Protein AF-A0A4Q3YP24-F1 (afdb_monomer_lite)

Secondary structure (DSSP, 8-state):
-PPPPPHHHHHHHHHHHHHHHHHHHHHHHHHHHHHHHHS--TTSPPP-HHHHHHHHHHHHHHHHHHHHHHHHHIIIIIS-SSPBPTTHHHHHHHHHHHHHHHHHHHHTTTT-HHHHHHHHHHHHHHHHHHHHHHHHHB-----HHHHHHHHHHHHHHHHHHHHHHT-S--SSHHHHHHHHHHHHHHHHHHHHHHTHHHHS---HHHHHHHH-PPPPPPP--------

Sequence (227 aa):
MANPPSLGEARKRSVDNLQRLYTVVVSLAITELLKRLFHPAADAPKAGLSEWLMLTSFIVTIIPFYHGANRYLDATYVTGERSAKHGALMLDFIALFLEGILLFVLGLFASNATIFYTILGALFVFDAAWVGLTRLTTNGNESVASYVKWAGVNVVAALAVTGASWTTFFKTPEREAAFLTIICVFRTVYDYYSVWSFYYPPDADKDLMMFAAPRPAMPDLPSQGND

Foldseek 3Di:
DDDDDDPLVVLVVLLVVLLVVLVVLLVLLLVLLVCCQPPPPPPDDHDDLLLVLLNLLLVLQVVCVSLVLSLVSCCDRPPVVWDFAPPLSVVSSVLSVVLSVLSNVLSVCSVPQLVNLLSVLVSLQSVLVVLVSVVVGIPDPPDPVLSCQSSVLSNVLSCVSNVLSPDPPDPDSNVSSNVNSVSSNVSSVVNCVSPVCSSPPDDPVVVVVVPPDPDPPDPPDPPPDDD

pLDDT: mean 90.59, std 9.88, range [56.44, 98.5]

Radius of gyration: 23.86 Å; chains: 1; bounding box: 66×50×92 Å

Structure (mmCIF, N/CA/C/O backbone):
data_AF-A0A4Q3YP24-F1
#
_entry.id   AF-A0A4Q3YP24-F1
#
loop_
_atom_site.group_PDB
_atom_site.id
_atom_site.type_symbol
_atom_site.label_atom_id
_atom_site.label_alt_id
_atom_site.label_comp_id
_atom_site.label_asym_id
_atom_site.label_entity_id
_atom_site.label_seq_id
_atom_site.pdbx_PDB_ins_code
_atom_site.Cartn_x
_atom_site.Cartn_y
_atom_site.Cartn_z
_atom_site.occupancy
_atom_site.B_iso_or_equiv
_atom_site.auth_seq_id
_atom_site.auth_comp_id
_atom_site.auth_asym_id
_atom_site.auth_atom_id
_atom_site.pdbx_PDB_model_num
ATOM 1 N N . MET A 1 1 ? 43.742 -1.362 -12.039 1.00 77.19 1 MET A N 1
ATOM 2 C CA . MET A 1 1 ? 42.586 -0.462 -11.826 1.00 77.19 1 MET A CA 1
ATOM 3 C C . MET A 1 1 ? 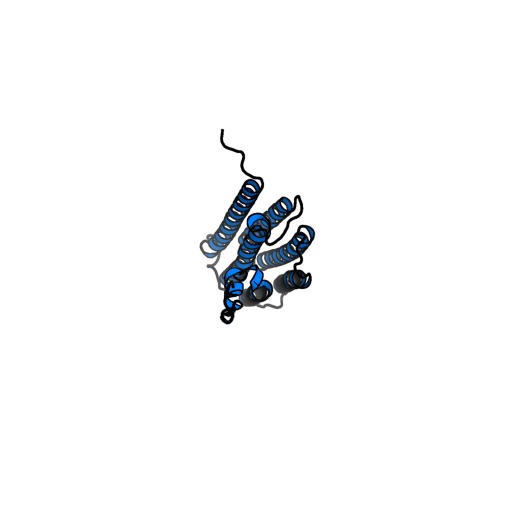41.337 -1.255 -12.169 1.00 77.19 1 MET A C 1
ATOM 5 O O . MET A 1 1 ? 41.355 -1.916 -13.198 1.00 77.19 1 MET A O 1
ATOM 9 N N . ALA A 1 2 ? 40.320 -1.285 -11.307 1.00 81.19 2 ALA A N 1
ATOM 10 C CA . ALA A 1 2 ? 39.060 -1.953 -11.641 1.00 81.19 2 ALA A CA 1
ATOM 11 C C . ALA A 1 2 ? 38.294 -1.116 -12.679 1.00 81.19 2 ALA A C 1
ATOM 13 O O . ALA A 1 2 ? 38.304 0.113 -12.588 1.00 81.19 2 ALA A O 1
ATOM 14 N N . ASN A 1 3 ? 37.654 -1.764 -13.654 1.00 88.19 3 ASN A N 1
ATOM 15 C CA . ASN A 1 3 ? 36.790 -1.069 -14.609 1.00 88.19 3 ASN A CA 1
ATOM 16 C C . ASN A 1 3 ? 35.610 -0.419 -13.864 1.00 88.19 3 ASN A C 1
ATOM 18 O O . ASN A 1 3 ? 35.087 -1.029 -12.925 1.00 88.19 3 ASN A O 1
ATOM 22 N N . PRO A 1 4 ? 35.190 0.804 -14.242 1.00 87.00 4 PRO A N 1
ATOM 23 C CA . PRO A 1 4 ? 34.027 1.432 -13.632 1.00 87.00 4 PRO A CA 1
ATOM 24 C C . PRO A 1 4 ? 32.777 0.569 -13.875 1.00 87.00 4 PRO A C 1
ATOM 26 O O . PRO A 1 4 ? 32.672 -0.063 -14.930 1.00 87.00 4 PRO A O 1
ATOM 29 N N . PRO A 1 5 ? 31.831 0.534 -12.919 1.00 88.38 5 PRO A N 1
ATOM 30 C CA . PRO A 1 5 ? 30.597 -0.222 -13.078 1.00 88.38 5 PRO A CA 1
ATOM 31 C C . PRO A 1 5 ? 29.812 0.282 -14.288 1.00 88.38 5 PRO A C 1
ATOM 33 O O . PRO A 1 5 ? 29.797 1.481 -14.586 1.00 88.38 5 PRO A O 1
ATOM 36 N N . SER A 1 6 ? 29.129 -0.630 -14.972 1.00 93.88 6 SER A N 1
ATOM 37 C CA . SER A 1 6 ? 28.257 -0.253 -16.083 1.00 93.88 6 SER A CA 1
ATOM 38 C C . SER A 1 6 ? 27.067 0.581 -15.585 1.00 93.88 6 SER A C 1
ATOM 40 O O . SER A 1 6 ? 26.650 0.485 -14.427 1.00 93.88 6 SER A O 1
ATOM 42 N N . LEU A 1 7 ? 26.461 1.383 -16.468 1.00 89.38 7 LEU A N 1
ATOM 43 C CA . LEU A 1 7 ? 25.255 2.155 -16.128 1.00 89.38 7 LEU A CA 1
ATOM 44 C C . LEU A 1 7 ? 24.105 1.260 -15.629 1.00 89.38 7 LEU A C 1
ATOM 46 O O . LEU A 1 7 ? 23.339 1.673 -14.758 1.00 89.38 7 LEU A O 1
ATOM 50 N N . GLY A 1 8 ? 23.997 0.035 -16.156 1.00 91.12 8 GLY A N 1
ATOM 51 C CA . GLY A 1 8 ? 23.009 -0.952 -15.715 1.00 91.12 8 GLY A CA 1
ATOM 52 C C . GLY A 1 8 ? 23.263 -1.431 -14.285 1.00 91.12 8 GLY A C 1
ATOM 53 O O . GLY A 1 8 ? 22.341 -1.468 -13.475 1.00 91.12 8 GLY A O 1
ATOM 54 N N . GLU A 1 9 ? 24.520 -1.710 -13.937 1.00 93.75 9 GLU A N 1
ATOM 55 C CA . GLU A 1 9 ? 24.900 -2.085 -12.569 1.00 93.75 9 GLU A CA 1
ATOM 56 C C . GLU A 1 9 ? 24.659 -0.949 -11.574 1.00 93.75 9 GLU A C 1
ATOM 58 O O . GLU A 1 9 ? 24.149 -1.190 -10.481 1.00 93.75 9 GLU A O 1
ATOM 63 N N . ALA A 1 10 ? 24.995 0.290 -11.945 1.00 92.62 10 ALA A N 1
ATOM 64 C CA . ALA A 1 10 ? 24.739 1.457 -11.105 1.00 92.62 10 ALA A CA 1
ATOM 65 C C . ALA A 1 10 ? 23.235 1.632 -10.836 1.00 92.62 10 ALA A C 1
ATOM 67 O O . ALA A 1 10 ? 22.832 1.790 -9.684 1.00 92.62 10 ALA A O 1
ATOM 68 N N . ARG A 1 11 ? 22.401 1.518 -11.880 1.00 92.81 11 ARG A N 1
ATOM 69 C CA . ARG A 1 11 ? 20.936 1.577 -11.764 1.00 92.81 11 ARG A CA 1
ATOM 70 C C . ARG A 1 11 ? 20.387 0.469 -10.871 1.00 92.81 11 ARG A C 1
ATOM 72 O O . ARG A 1 11 ? 19.593 0.762 -9.982 1.00 92.81 11 ARG A O 1
ATOM 79 N N . LYS A 1 12 ? 20.829 -0.775 -11.071 1.00 94.94 12 LYS A N 1
ATOM 80 C CA . LYS A 1 12 ? 20.418 -1.915 -10.243 1.00 94.94 12 LYS A CA 1
ATOM 81 C C . LYS A 1 12 ? 20.738 -1.673 -8.767 1.00 94.94 12 LYS A C 1
ATOM 83 O O . LYS A 1 12 ? 19.862 -1.813 -7.928 1.00 94.94 12 LYS A O 1
ATOM 88 N N . ARG A 1 13 ? 21.948 -1.196 -8.452 1.00 95.00 13 ARG A N 1
ATOM 89 C CA . ARG A 1 13 ? 22.321 -0.848 -7.068 1.00 95.00 13 ARG A CA 1
ATOM 90 C C . ARG A 1 13 ? 21.432 0.249 -6.475 1.00 95.00 13 ARG A C 1
ATOM 92 O O . ARG A 1 13 ? 21.122 0.196 -5.289 1.00 95.00 13 ARG A O 1
ATOM 99 N N . SER A 1 14 ? 21.028 1.245 -7.266 1.00 93.88 14 SER A N 1
ATOM 100 C CA . SER A 1 14 ? 20.085 2.274 -6.808 1.00 93.88 14 SER A CA 1
ATOM 101 C C . SER A 1 14 ? 18.712 1.688 -6.474 1.00 93.88 14 SER A C 1
ATOM 103 O O . SER A 1 14 ? 18.145 2.052 -5.446 1.00 93.88 14 SER A O 1
ATOM 105 N N . VAL A 1 15 ? 18.207 0.768 -7.301 1.00 95.00 15 VAL A N 1
ATOM 106 C CA . VAL A 1 15 ? 16.945 0.052 -7.054 1.00 95.00 15 VAL A CA 1
ATOM 107 C C . VAL A 1 15 ? 17.043 -0.802 -5.793 1.00 95.00 15 VAL A C 1
ATOM 109 O O . VAL A 1 15 ? 16.206 -0.649 -4.909 1.00 95.00 15 VAL A O 1
ATOM 112 N N . ASP A 1 16 ? 18.105 -1.601 -5.652 1.00 95.88 16 ASP A N 1
ATOM 113 C CA . ASP A 1 16 ? 18.333 -2.442 -4.471 1.00 95.88 16 ASP A CA 1
ATOM 114 C C . ASP A 1 16 ? 18.350 -1.598 -3.181 1.00 95.88 16 ASP A C 1
ATOM 116 O O . ASP A 1 16 ? 17.785 -1.980 -2.154 1.00 95.88 16 ASP A O 1
ATOM 120 N N . ASN A 1 17 ? 18.991 -0.424 -3.218 1.00 94.44 17 ASN A N 1
ATOM 121 C CA . ASN A 1 17 ? 19.034 0.494 -2.080 1.00 94.44 17 ASN A CA 1
ATOM 122 C C . ASN A 1 17 ? 17.655 1.084 -1.750 1.00 94.44 17 ASN A C 1
ATOM 124 O O . ASN A 1 17 ? 17.315 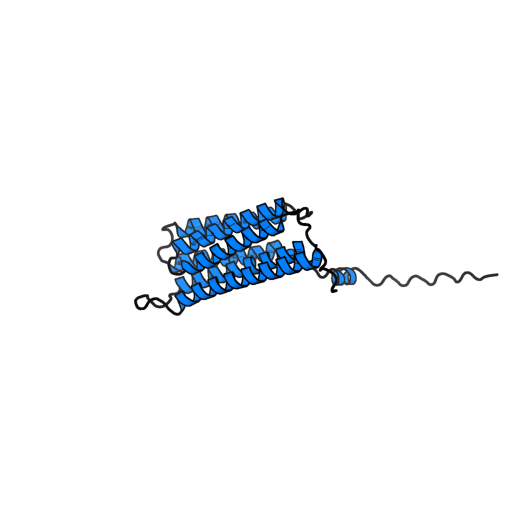1.190 -0.571 1.00 94.44 17 ASN A O 1
ATOM 128 N N . LEU A 1 18 ? 16.864 1.449 -2.764 1.00 93.00 18 LEU A N 1
ATOM 129 C CA . LEU A 1 18 ? 15.496 1.939 -2.577 1.00 93.00 18 LEU A CA 1
ATOM 130 C C . LEU A 1 18 ? 14.596 0.852 -1.979 1.00 93.00 18 LEU A C 1
ATOM 132 O O . LEU A 1 18 ? 13.937 1.108 -0.975 1.00 93.00 18 LEU A O 1
ATOM 136 N N . GLN A 1 19 ? 14.621 -0.362 -2.533 1.00 95.44 19 GLN A N 1
ATOM 137 C CA . GLN A 1 19 ? 13.854 -1.497 -2.012 1.00 95.44 19 GLN A CA 1
ATOM 138 C C . GLN A 1 19 ? 14.203 -1.764 -0.545 1.00 95.44 19 GLN A C 1
ATOM 140 O O . GLN A 1 19 ? 13.309 -1.847 0.289 1.00 95.44 19 GLN A O 1
ATOM 145 N N . ARG A 1 20 ? 15.497 -1.788 -0.187 1.00 96.25 20 ARG A N 1
ATOM 146 C CA . ARG A 1 20 ? 15.940 -1.958 1.211 1.00 96.25 20 ARG A CA 1
ATOM 147 C C . ARG A 1 20 ? 15.437 -0.853 2.132 1.00 96.25 20 ARG A C 1
ATOM 149 O O . ARG A 1 20 ? 14.970 -1.151 3.229 1.00 96.25 20 ARG A O 1
ATOM 156 N N . LEU A 1 21 ? 15.543 0.409 1.713 1.00 93.75 21 LEU A N 1
ATOM 157 C CA . LEU A 1 21 ? 15.043 1.537 2.500 1.00 93.75 21 LEU A CA 1
ATOM 158 C C . LEU A 1 21 ? 13.534 1.404 2.732 1.00 93.75 21 LEU A C 1
ATOM 160 O O . LEU A 1 21 ? 13.066 1.541 3.860 1.00 93.75 21 LEU A O 1
ATOM 164 N N . TYR A 1 22 ? 12.790 1.077 1.680 1.00 94.19 22 TYR A N 1
ATOM 165 C CA . TYR A 1 22 ? 11.354 0.865 1.750 1.00 94.19 22 TYR A CA 1
ATOM 166 C C . TYR A 1 22 ? 10.991 -0.317 2.668 1.00 94.19 22 TYR A C 1
ATOM 168 O O . TYR A 1 22 ? 10.146 -0.160 3.548 1.00 94.19 22 TYR A O 1
ATOM 176 N N . THR A 1 23 ? 11.704 -1.450 2.590 1.00 96.31 23 THR A N 1
ATOM 177 C CA . THR A 1 23 ? 11.558 -2.582 3.526 1.00 96.31 23 THR A CA 1
ATOM 178 C C . THR A 1 23 ? 11.768 -2.164 4.982 1.00 96.31 23 THR A C 1
ATOM 180 O O . THR A 1 23 ? 11.012 -2.597 5.854 1.00 96.31 23 THR A O 1
ATOM 183 N N . VAL A 1 24 ? 12.766 -1.321 5.271 1.00 96.88 24 VAL A N 1
ATOM 184 C CA . VAL A 1 24 ? 13.010 -0.813 6.632 1.00 96.88 24 VAL A CA 1
ATOM 185 C C . VAL A 1 24 ? 11.823 0.014 7.118 1.00 96.88 24 VAL A C 1
ATOM 187 O O . VAL A 1 24 ? 11.330 -0.224 8.219 1.00 96.88 24 VAL A O 1
ATOM 190 N N . VAL A 1 25 ? 11.320 0.939 6.299 1.00 95.06 25 VAL A N 1
ATOM 191 C CA . VAL A 1 25 ? 10.176 1.788 6.666 1.00 95.06 25 VAL A CA 1
ATOM 192 C C . VAL A 1 25 ? 8.907 0.955 6.888 1.00 95.06 25 VAL A C 1
ATOM 194 O O . VAL A 1 25 ? 8.238 1.123 7.906 1.00 95.06 25 VAL A O 1
ATOM 197 N N . VAL A 1 26 ? 8.623 -0.005 6.004 1.00 95.75 26 VAL A N 1
ATOM 198 C CA . VAL A 1 26 ? 7.518 -0.966 6.158 1.00 95.75 26 VAL A CA 1
ATOM 199 C C . VAL A 1 26 ? 7.653 -1.771 7.455 1.00 95.75 26 VAL A C 1
ATOM 201 O O . VAL A 1 26 ? 6.686 -1.914 8.205 1.00 95.75 26 VAL A O 1
ATOM 204 N N . SER A 1 27 ? 8.859 -2.245 7.773 1.00 97.56 27 SER A N 1
ATOM 205 C CA . SER A 1 27 ? 9.122 -3.009 8.999 1.00 97.56 27 SER A CA 1
ATOM 206 C C . SER A 1 27 ? 8.923 -2.164 10.260 1.00 97.56 27 SER A C 1
ATOM 208 O O . SER A 1 27 ? 8.366 -2.647 11.249 1.00 97.56 27 SER A O 1
ATOM 210 N N . LEU A 1 28 ? 9.330 -0.891 10.232 1.00 97.25 28 LEU A N 1
ATOM 211 C CA . LEU A 1 28 ? 9.084 0.061 11.319 1.00 97.25 28 LEU A CA 1
ATOM 212 C C . LEU A 1 28 ? 7.589 0.336 11.499 1.00 97.25 28 LEU A C 1
ATOM 214 O O . LEU A 1 28 ? 7.119 0.372 12.633 1.00 97.25 28 LEU A O 1
ATOM 218 N N . ALA A 1 29 ? 6.836 0.473 10.405 1.00 96.75 29 ALA A N 1
ATOM 219 C CA . ALA A 1 29 ? 5.391 0.671 10.448 1.00 96.75 29 ALA A CA 1
ATOM 220 C C . ALA A 1 29 ? 4.666 -0.524 11.091 1.00 96.75 29 ALA A C 1
ATOM 222 O O . ALA A 1 29 ? 3.852 -0.340 11.998 1.00 96.75 29 ALA A O 1
ATOM 223 N N . ILE A 1 30 ? 5.026 -1.752 10.691 1.00 96.94 30 ILE A N 1
ATOM 224 C CA . ILE A 1 30 ? 4.516 -2.988 11.309 1.00 96.94 30 ILE A CA 1
ATOM 225 C C . ILE A 1 30 ? 4.892 -3.032 12.793 1.00 96.94 30 ILE A C 1
ATOM 227 O O . ILE A 1 30 ? 4.045 -3.302 13.640 1.00 96.94 30 ILE A O 1
ATOM 231 N N . THR A 1 31 ? 6.150 -2.740 13.128 1.00 97.06 31 THR A N 1
ATOM 232 C CA . THR A 1 31 ? 6.628 -2.761 14.518 1.00 97.06 31 THR A CA 1
ATOM 233 C C . THR A 1 31 ? 5.858 -1.776 15.392 1.00 97.06 31 THR A C 1
ATOM 235 O O . THR A 1 31 ? 5.455 -2.122 16.501 1.00 97.06 31 THR A O 1
ATOM 238 N N . GLU A 1 32 ? 5.625 -0.559 14.907 1.00 95.44 32 GLU A N 1
ATOM 239 C CA . GLU A 1 32 ? 4.889 0.465 15.646 1.00 95.44 32 GLU A CA 1
ATOM 240 C C . GLU A 1 32 ? 3.427 0.070 15.874 1.00 95.44 32 GLU A C 1
ATOM 242 O O . GLU A 1 32 ? 2.911 0.207 16.983 1.00 95.44 32 GLU A O 1
ATOM 247 N N . LEU A 1 33 ? 2.791 -0.513 14.860 1.00 94.88 33 LEU A N 1
ATOM 248 C CA . LEU A 1 33 ? 1.447 -1.065 14.969 1.00 94.88 33 LEU A CA 1
ATOM 249 C C . LEU A 1 33 ? 1.370 -2.201 16.005 1.00 94.88 33 LEU A C 1
ATOM 251 O O . LEU A 1 33 ? 0.502 -2.187 16.878 1.00 94.88 33 LEU A O 1
ATOM 255 N N . LEU A 1 34 ? 2.308 -3.153 15.966 1.00 95.44 34 LEU A N 1
ATOM 256 C CA . LEU A 1 34 ? 2.365 -4.261 16.926 1.00 95.44 34 LEU A CA 1
ATOM 257 C C . LEU A 1 34 ? 2.655 -3.779 18.352 1.00 95.44 34 LEU A C 1
ATOM 259 O O . LEU A 1 34 ? 2.070 -4.294 19.304 1.00 95.44 34 LEU A O 1
ATOM 263 N N . LYS A 1 35 ? 3.522 -2.773 18.526 1.00 94.12 35 LYS A N 1
ATOM 264 C CA . LYS A 1 35 ? 3.807 -2.187 19.844 1.00 94.12 35 LYS A CA 1
ATOM 265 C C . LYS A 1 35 ? 2.539 -1.688 20.522 1.00 94.12 35 LYS A C 1
ATOM 267 O O . LYS A 1 35 ? 2.377 -1.912 21.711 1.00 94.12 35 LYS A O 1
ATOM 272 N N . ARG A 1 36 ? 1.631 -1.067 19.777 1.00 89.38 36 ARG A N 1
ATOM 273 C CA . ARG A 1 36 ? 0.376 -0.526 20.322 1.00 89.38 36 ARG A CA 1
ATOM 274 C C . ARG A 1 36 ? -0.624 -1.599 20.696 1.00 89.38 36 ARG A C 1
ATOM 276 O O . ARG A 1 36 ? -1.423 -1.402 21.602 1.00 89.38 36 ARG A O 1
ATOM 283 N N . LEU A 1 37 ? -0.554 -2.729 20.006 1.00 91.06 37 LEU A N 1
ATOM 284 C CA . LEU A 1 37 ? -1.393 -3.879 20.282 1.00 91.06 37 LEU A CA 1
ATOM 285 C C . LEU A 1 37 ? -0.920 -4.647 21.525 1.00 91.06 37 LEU A C 1
ATOM 287 O O . LEU A 1 37 ? -1.736 -5.051 22.350 1.00 91.06 37 LEU A O 1
ATOM 291 N N . PHE A 1 38 ? 0.396 -4.844 21.666 1.00 91.44 38 PHE A N 1
ATOM 292 C CA . PHE A 1 38 ? 0.978 -5.677 22.726 1.00 91.44 38 PHE A CA 1
ATOM 293 C C . PHE A 1 38 ? 1.427 -4.910 23.969 1.00 91.44 38 PHE A C 1
ATOM 295 O O . PHE A 1 38 ? 1.427 -5.471 25.062 1.00 91.44 38 PHE A O 1
ATOM 302 N N . HIS A 1 39 ? 1.799 -3.642 23.817 1.00 88.69 39 HIS A N 1
ATOM 303 C CA . HIS A 1 39 ? 2.228 -2.763 24.901 1.00 88.69 39 HIS A CA 1
ATOM 304 C C . HIS A 1 39 ? 1.354 -1.505 24.910 1.00 88.69 39 HIS A C 1
ATOM 306 O O . HIS A 1 39 ? 1.844 -0.410 24.607 1.00 88.69 39 HIS A O 1
ATOM 312 N N . PRO A 1 40 ? 0.051 -1.646 25.223 1.00 80.19 40 PRO A N 1
ATOM 313 C CA . PRO A 1 40 ? -0.792 -0.485 25.449 1.00 80.19 40 PRO A CA 1
ATOM 314 C C . PRO A 1 40 ? -0.184 0.368 26.574 1.00 80.19 40 PRO A C 1
ATOM 316 O O . PRO A 1 40 ? 0.528 -0.143 27.445 1.00 80.19 40 PRO A O 1
ATOM 319 N N . ALA A 1 41 ? -0.433 1.680 26.547 1.00 80.38 41 ALA A N 1
ATOM 320 C CA . ALA A 1 41 ? -0.042 2.568 27.643 1.00 80.38 41 ALA A CA 1
ATOM 321 C C . ALA A 1 41 ? -0.546 2.006 28.988 1.00 80.38 41 ALA A C 1
ATOM 323 O O . ALA A 1 41 ? -1.544 1.292 29.008 1.00 80.38 41 ALA A O 1
ATOM 324 N N . ALA A 1 42 ? 0.126 2.323 30.101 1.00 79.31 42 ALA A N 1
ATOM 325 C CA . ALA A 1 42 ? -0.142 1.704 31.408 1.00 79.31 42 ALA A CA 1
ATOM 326 C C . ALA A 1 42 ? -1.627 1.731 31.834 1.00 79.31 42 ALA A C 1
ATOM 328 O O . ALA A 1 42 ? -2.082 0.806 32.501 1.00 79.31 42 ALA A O 1
ATOM 329 N N . ASP A 1 43 ? -2.377 2.739 31.378 1.00 81.19 43 ASP A N 1
ATOM 330 C CA . ASP A 1 43 ? -3.798 2.934 31.683 1.00 81.19 43 ASP A CA 1
ATOM 331 C C . ASP A 1 43 ? -4.745 2.584 30.518 1.00 81.19 43 ASP A C 1
ATOM 333 O O . ASP A 1 43 ? -5.958 2.774 30.614 1.00 81.19 43 ASP A O 1
ATOM 337 N N . ALA A 1 44 ? -4.218 2.101 29.391 1.00 78.75 44 ALA A N 1
ATOM 338 C CA . ALA A 1 44 ? -5.024 1.749 28.231 1.00 78.75 44 ALA A CA 1
ATOM 339 C C . ALA A 1 44 ? -5.579 0.316 28.355 1.00 78.75 44 ALA A C 1
ATOM 341 O O . ALA A 1 44 ? -4.886 -0.593 28.825 1.00 78.75 44 ALA A O 1
ATOM 342 N N . PRO A 1 45 ? -6.834 0.084 27.927 1.00 79.69 45 PRO A N 1
ATOM 343 C CA . PRO A 1 45 ? -7.410 -1.252 27.912 1.00 79.69 45 PRO A CA 1
ATOM 344 C C . PRO A 1 45 ? -6.583 -2.193 27.026 1.00 79.69 45 PRO A C 1
ATOM 346 O O . PRO A 1 45 ? -5.931 -1.774 26.068 1.00 79.69 45 PRO A O 1
ATOM 349 N N . LYS A 1 46 ? -6.622 -3.493 27.345 1.00 86.75 46 LYS A N 1
ATOM 350 C CA . LYS A 1 46 ? -6.049 -4.525 26.470 1.00 86.75 46 LYS A CA 1
ATOM 351 C C . LYS A 1 46 ? -6.680 -4.419 25.083 1.00 86.75 46 LYS A C 1
ATOM 353 O O . LYS A 1 46 ? -7.874 -4.147 24.985 1.00 86.75 46 LYS A O 1
ATOM 358 N N . ALA A 1 47 ? -5.888 -4.704 24.050 1.00 90.69 47 ALA A N 1
ATOM 359 C CA . ALA A 1 47 ? -6.350 -4.726 22.669 1.00 90.69 47 ALA A CA 1
ATOM 360 C C . ALA A 1 47 ? -7.649 -5.533 22.516 1.00 90.69 47 ALA A C 1
ATOM 362 O O . ALA A 1 47 ? -7.684 -6.736 22.804 1.00 90.69 47 ALA A O 1
ATOM 363 N N . GLY A 1 48 ? -8.705 -4.853 22.076 1.00 94.00 48 GLY A N 1
ATOM 364 C CA . GLY A 1 48 ? -9.990 -5.442 21.754 1.00 94.00 48 GLY A CA 1
ATOM 365 C C . GLY A 1 48 ? -10.028 -5.970 20.323 1.00 94.00 48 GLY A C 1
ATOM 366 O O . GLY A 1 48 ? -9.042 -5.959 19.583 1.00 94.00 48 GLY A O 1
ATOM 367 N N . LEU A 1 49 ? -11.200 -6.461 19.919 1.00 95.38 49 LEU A N 1
ATOM 368 C CA . LEU A 1 49 ? -11.412 -6.987 18.570 1.00 95.38 49 LEU A CA 1
ATOM 369 C C . LEU A 1 49 ? -11.174 -5.915 17.491 1.00 95.38 49 LEU A C 1
ATOM 371 O O . LEU A 1 49 ? -10.628 -6.231 16.436 1.00 95.38 49 LEU A O 1
ATOM 375 N N . SER A 1 50 ? -11.542 -4.658 17.756 1.00 95.81 50 SER A N 1
ATOM 376 C CA . SER A 1 50 ? -11.317 -3.521 16.855 1.00 95.81 50 SER A CA 1
ATOM 377 C C . SER A 1 50 ? -9.847 -3.348 16.480 1.00 95.81 50 SER A C 1
ATOM 379 O O . SER A 1 50 ? -9.528 -3.218 15.303 1.00 95.81 50 SER A O 1
ATOM 381 N N . GLU A 1 51 ? -8.939 -3.413 17.450 1.00 95.12 51 GLU A N 1
ATOM 382 C CA . GLU A 1 51 ? -7.505 -3.218 17.243 1.00 95.12 51 GLU A CA 1
ATOM 383 C C . GLU A 1 51 ? -6.903 -4.363 16.418 1.00 95.12 51 GLU A C 1
ATOM 385 O O . GLU A 1 51 ? -6.084 -4.130 15.528 1.00 95.12 51 GLU A O 1
ATOM 390 N N . TRP A 1 52 ? -7.354 -5.602 16.645 1.00 96.31 52 TRP A N 1
ATOM 391 C CA . TRP A 1 52 ? -6.965 -6.756 15.825 1.00 96.31 52 TRP A CA 1
ATOM 392 C C . TRP A 1 52 ? -7.481 -6.657 14.386 1.00 96.31 52 TRP A C 1
ATOM 394 O O . TRP A 1 52 ? -6.776 -7.028 13.443 1.00 96.31 52 TRP A O 1
ATOM 404 N N . LEU A 1 53 ? -8.693 -6.136 14.196 1.00 97.69 53 LEU A N 1
ATOM 405 C CA . LEU A 1 53 ? -9.263 -5.888 12.872 1.00 97.69 53 LEU A CA 1
ATOM 406 C C . LEU A 1 53 ? -8.519 -4.762 12.143 1.00 97.69 53 LEU A C 1
ATOM 408 O O . LEU A 1 53 ? -8.197 -4.911 10.966 1.00 97.69 53 LEU A O 1
ATOM 412 N N . MET A 1 54 ? -8.135 -3.693 12.842 1.00 97.50 54 MET A N 1
ATOM 413 C CA . MET A 1 54 ? -7.283 -2.634 12.294 1.00 97.50 54 MET A CA 1
ATOM 414 C C . MET A 1 54 ? -5.893 -3.159 11.910 1.00 97.50 54 MET A C 1
ATOM 416 O O . MET A 1 54 ? -5.414 -2.866 10.813 1.00 97.50 54 MET A O 1
ATOM 420 N N . LEU A 1 55 ? -5.269 -3.998 12.751 1.00 97.19 55 LEU A N 1
ATOM 421 C CA . LEU A 1 55 ? -4.035 -4.706 12.390 1.00 97.19 55 LEU A CA 1
ATOM 422 C C . LEU A 1 55 ? -4.239 -5.543 11.124 1.00 97.19 55 LEU A C 1
ATOM 424 O O . LEU A 1 55 ? -3.413 -5.508 10.216 1.00 97.19 55 LEU A O 1
ATOM 428 N N . THR A 1 56 ? -5.352 -6.266 11.038 1.00 98.12 56 THR A N 1
ATOM 429 C CA . THR A 1 56 ? -5.670 -7.081 9.863 1.00 98.12 56 THR A CA 1
ATOM 430 C C . THR A 1 56 ? -5.801 -6.207 8.618 1.00 98.12 56 THR A C 1
ATOM 432 O O . THR A 1 56 ? -5.138 -6.492 7.625 1.00 98.12 56 THR A O 1
ATOM 435 N N . SER A 1 57 ? -6.567 -5.109 8.678 1.00 98.38 57 SER A N 1
ATOM 436 C CA . SER A 1 57 ? -6.687 -4.113 7.602 1.00 98.38 57 SER A CA 1
ATOM 437 C C . SER A 1 57 ? -5.325 -3.600 7.142 1.00 98.38 57 SER A C 1
ATOM 439 O O . SER A 1 57 ? -5.080 -3.505 5.939 1.00 98.38 57 SER A O 1
ATOM 441 N N . PHE A 1 58 ? -4.429 -3.303 8.084 1.00 98.12 58 PHE A N 1
ATOM 442 C CA . PHE A 1 58 ? -3.074 -2.862 7.781 1.00 98.12 58 PHE A CA 1
ATOM 443 C C . PHE A 1 58 ? -2.278 -3.940 7.040 1.00 98.12 58 PHE A C 1
ATOM 445 O O . PHE A 1 58 ? -1.740 -3.673 5.969 1.00 98.12 58 PHE A O 1
ATOM 452 N N . ILE A 1 59 ? -2.226 -5.163 7.576 1.00 98.12 59 ILE A N 1
ATOM 453 C CA . ILE A 1 59 ? -1.419 -6.256 7.017 1.00 98.12 59 ILE A CA 1
ATOM 454 C C . ILE A 1 59 ? -1.919 -6.664 5.630 1.00 98.12 59 ILE A C 1
ATOM 456 O O . ILE A 1 59 ? -1.124 -6.802 4.703 1.00 98.12 59 ILE A O 1
ATOM 460 N N . VAL A 1 60 ? -3.232 -6.814 5.443 1.00 98.19 60 VAL A N 1
ATOM 461 C CA . VAL A 1 60 ? -3.768 -7.174 4.120 1.00 98.19 60 VAL A CA 1
ATOM 462 C C . VAL A 1 60 ? -3.565 -6.059 3.102 1.00 98.19 60 VAL A C 1
ATOM 464 O O . VAL A 1 60 ? -3.466 -6.347 1.914 1.00 98.19 60 VAL A O 1
ATOM 467 N N . THR A 1 61 ? -3.470 -4.803 3.546 1.00 97.31 61 THR A N 1
ATOM 468 C CA . THR A 1 61 ? -3.186 -3.674 2.661 1.00 97.31 61 THR A CA 1
ATOM 469 C C . THR A 1 61 ? -1.703 -3.596 2.317 1.00 97.31 61 THR A C 1
ATOM 471 O O . THR A 1 61 ? -1.361 -3.489 1.146 1.00 97.31 61 THR A O 1
ATOM 474 N N . ILE A 1 62 ? -0.804 -3.691 3.298 1.00 97.12 62 ILE A N 1
ATOM 475 C CA . ILE A 1 62 ? 0.632 -3.477 3.073 1.00 97.12 62 ILE A CA 1
ATOM 476 C C . ILE A 1 62 ? 1.257 -4.536 2.158 1.00 97.12 62 ILE A C 1
ATOM 478 O O . ILE A 1 62 ? 2.214 -4.235 1.455 1.00 97.12 62 ILE A O 1
ATOM 482 N N . ILE A 1 63 ? 0.710 -5.757 2.124 1.00 96.75 63 ILE A N 1
ATOM 483 C CA . ILE A 1 63 ? 1.212 -6.851 1.279 1.00 96.75 63 ILE A CA 1
ATOM 484 C C . ILE A 1 63 ? 1.220 -6.480 -0.218 1.00 96.75 63 ILE A C 1
ATOM 486 O O . ILE A 1 63 ? 2.302 -6.502 -0.808 1.00 96.75 63 ILE A O 1
ATOM 490 N N . PRO A 1 64 ? 0.082 -6.152 -0.867 1.00 95.44 64 PRO A N 1
ATOM 491 C CA . PRO A 1 64 ? 0.073 -5.775 -2.282 1.00 95.44 64 PRO A CA 1
ATOM 492 C C . PRO A 1 64 ? 0.841 -4.481 -2.569 1.00 95.44 64 PRO A C 1
ATOM 494 O O . PRO A 1 64 ? 1.465 -4.406 -3.623 1.00 95.44 64 PRO A O 1
ATOM 497 N N . PHE A 1 65 ? 0.871 -3.512 -1.642 1.00 94.94 65 PHE A N 1
ATOM 498 C CA . PHE A 1 65 ? 1.710 -2.309 -1.766 1.00 94.94 65 PHE A CA 1
ATOM 499 C C . PHE A 1 65 ? 3.192 -2.673 -1.842 1.00 94.94 65 PHE A C 1
ATOM 501 O O . PHE A 1 65 ? 3.874 -2.364 -2.817 1.00 94.94 65 PHE A O 1
ATOM 508 N N . TYR A 1 66 ? 3.669 -3.424 -0.848 1.00 96.31 66 TYR A N 1
ATOM 509 C CA . TYR A 1 66 ? 5.064 -3.826 -0.765 1.00 96.31 66 TYR A CA 1
ATOM 510 C C . TYR A 1 66 ? 5.491 -4.680 -1.958 1.00 96.31 66 TYR A C 1
ATOM 512 O O . TYR A 1 66 ? 6.518 -4.431 -2.593 1.00 96.31 66 TYR A O 1
ATOM 520 N N . HIS A 1 67 ? 4.680 -5.686 -2.282 1.00 95.56 67 HIS A N 1
ATOM 521 C CA . HIS A 1 67 ? 4.938 -6.571 -3.407 1.00 95.56 67 HIS A CA 1
ATOM 522 C C . HIS A 1 67 ? 4.871 -5.810 -4.738 1.00 95.56 67 HIS A C 1
ATOM 524 O O . HIS A 1 67 ? 5.747 -5.981 -5.584 1.00 95.56 67 HIS A O 1
ATOM 530 N N . GLY A 1 68 ? 3.875 -4.936 -4.904 1.00 94.19 68 GLY A N 1
ATOM 531 C CA . GLY A 1 68 ? 3.632 -4.187 -6.134 1.00 94.19 68 GLY A CA 1
ATOM 532 C C . GLY A 1 68 ? 4.741 -3.188 -6.426 1.00 94.19 68 GLY A C 1
ATOM 533 O O . GLY A 1 68 ? 5.255 -3.166 -7.544 1.00 94.19 68 GLY A O 1
ATOM 534 N N . ALA A 1 69 ? 5.177 -2.434 -5.415 1.00 94.88 69 ALA A N 1
ATOM 535 C CA . ALA A 1 69 ? 6.288 -1.494 -5.519 1.00 94.88 69 ALA A CA 1
ATOM 536 C C . ALA A 1 69 ? 7.598 -2.193 -5.913 1.00 94.88 69 ALA A C 1
ATOM 538 O O . ALA A 1 69 ? 8.256 -1.791 -6.875 1.00 94.88 69 ALA A O 1
ATOM 539 N N . ASN A 1 70 ? 7.960 -3.280 -5.223 1.00 96.12 70 ASN A N 1
ATOM 540 C CA . ASN A 1 70 ? 9.189 -4.016 -5.527 1.00 96.12 70 ASN A CA 1
ATOM 541 C C . ASN A 1 70 ? 9.151 -4.623 -6.931 1.00 96.12 70 ASN A C 1
ATOM 543 O O . ASN A 1 70 ? 10.094 -4.445 -7.703 1.00 96.12 70 ASN A O 1
ATOM 547 N N . ARG A 1 71 ? 8.031 -5.259 -7.292 1.00 95.06 71 ARG A N 1
ATOM 548 C CA . ARG A 1 71 ? 7.848 -5.848 -8.617 1.00 95.06 71 ARG A CA 1
ATOM 549 C C . ARG A 1 71 ? 7.883 -4.794 -9.720 1.00 95.06 71 ARG A C 1
ATOM 551 O O . ARG A 1 71 ? 8.492 -5.029 -10.760 1.00 95.06 71 ARG A O 1
ATOM 558 N N . TYR A 1 72 ? 7.281 -3.628 -9.490 1.00 94.50 72 TYR A N 1
ATOM 559 C CA . TYR A 1 72 ? 7.329 -2.503 -10.420 1.00 94.50 72 TYR A CA 1
ATOM 560 C C . TYR A 1 72 ? 8.767 -2.036 -10.658 1.00 94.50 72 TYR A C 1
ATOM 562 O O . TYR A 1 72 ? 9.166 -1.853 -11.812 1.00 94.50 72 TYR A O 1
ATOM 570 N N . LEU A 1 73 ? 9.545 -1.854 -9.585 1.00 95.75 73 LEU A N 1
ATOM 571 C CA . LEU A 1 73 ? 10.934 -1.418 -9.684 1.00 95.75 73 LEU A CA 1
ATOM 572 C C . LEU A 1 73 ? 11.780 -2.438 -10.457 1.00 95.75 73 LEU A C 1
ATOM 574 O O . LEU A 1 73 ? 12.538 -2.052 -11.348 1.00 95.75 73 LEU A O 1
ATOM 578 N N . ASP A 1 74 ? 11.594 -3.730 -10.187 1.00 95.69 74 ASP A N 1
ATOM 579 C CA . ASP A 1 74 ? 12.302 -4.800 -10.891 1.00 95.69 74 ASP A CA 1
ATOM 580 C C . ASP A 1 74 ? 11.904 -4.877 -12.369 1.00 95.69 74 ASP A C 1
ATOM 582 O O . ASP A 1 74 ? 12.775 -4.934 -13.242 1.00 95.69 74 ASP A O 1
ATOM 586 N N . ALA A 1 75 ? 10.602 -4.825 -12.673 1.00 93.38 75 ALA A N 1
ATOM 587 C CA . ALA A 1 75 ? 10.069 -4.810 -14.039 1.00 93.38 75 ALA A CA 1
ATOM 588 C C . ALA A 1 75 ? 10.643 -3.642 -14.862 1.00 93.38 75 ALA A C 1
ATOM 590 O O . ALA A 1 75 ? 10.982 -3.779 -16.037 1.00 93.38 75 ALA A O 1
ATOM 591 N N . THR A 1 76 ? 10.771 -2.478 -14.227 1.00 94.12 76 THR A N 1
ATOM 592 C CA . THR A 1 76 ? 11.076 -1.213 -14.905 1.00 94.12 76 THR A CA 1
ATOM 593 C C . THR A 1 76 ? 12.573 -0.929 -15.012 1.00 94.12 76 THR A C 1
ATOM 595 O O . THR A 1 76 ? 13.036 -0.352 -15.998 1.00 94.12 76 THR A O 1
ATOM 598 N N . TYR A 1 77 ? 13.358 -1.316 -14.007 1.00 95.50 77 TYR A N 1
ATOM 599 C CA . TYR A 1 77 ? 14.752 -0.883 -13.894 1.00 95.50 77 TYR A CA 1
ATOM 600 C C . TYR A 1 77 ? 15.772 -2.021 -13.881 1.00 95.50 77 TYR A C 1
ATOM 602 O O . TYR A 1 77 ? 16.952 -1.739 -14.112 1.00 95.50 77 TYR A O 1
ATOM 610 N N . VAL A 1 78 ? 15.346 -3.267 -13.647 1.00 95.12 78 VAL A N 1
ATOM 611 C CA . VAL A 1 78 ? 16.242 -4.432 -13.548 1.00 95.12 78 VAL A CA 1
ATOM 612 C C . VAL A 1 78 ? 16.065 -5.380 -14.733 1.00 95.12 78 VAL A C 1
ATOM 614 O O . VAL A 1 78 ? 17.034 -5.668 -15.430 1.00 95.12 78 VAL A O 1
ATOM 617 N N . THR A 1 79 ? 14.842 -5.847 -1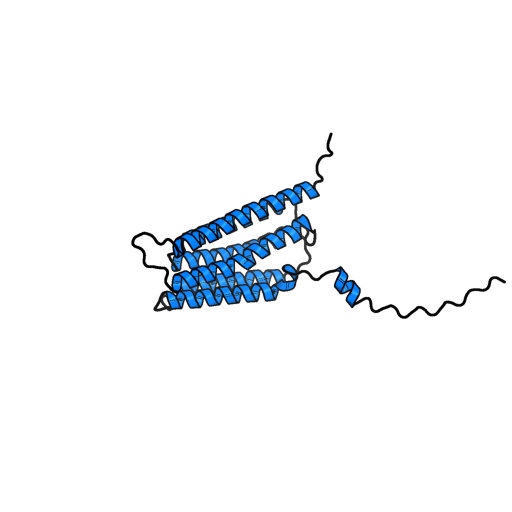4.977 1.00 92.44 79 THR A N 1
ATOM 618 C CA . THR A 1 79 ? 14.519 -6.834 -16.027 1.00 92.44 79 THR A CA 1
ATOM 619 C C . THR A 1 79 ? 14.295 -6.192 -17.395 1.00 92.44 79 THR A C 1
ATOM 621 O O . THR A 1 79 ? 14.522 -6.828 -18.419 1.00 92.44 79 THR A O 1
ATOM 624 N N . GLY A 1 80 ? 13.881 -4.921 -17.422 1.00 90.88 80 GLY A N 1
ATOM 625 C CA . GLY A 1 80 ? 13.598 -4.195 -18.659 1.00 90.88 80 GLY A CA 1
ATOM 626 C C . GLY A 1 80 ? 12.270 -4.574 -19.319 1.00 90.88 80 GLY A C 1
ATOM 627 O O . GLY A 1 80 ? 12.044 -4.188 -20.463 1.00 90.88 80 GLY A O 1
ATOM 628 N N . GLU A 1 81 ? 11.380 -5.277 -18.612 1.00 90.12 81 GLU A N 1
ATOM 629 C CA . GLU A 1 81 ? 10.005 -5.541 -19.061 1.00 90.12 81 GLU A CA 1
ATOM 630 C C . GLU A 1 81 ? 9.227 -4.244 -19.332 1.00 90.12 81 GLU A C 1
ATOM 632 O O . GLU A 1 81 ? 8.341 -4.196 -20.187 1.00 90.12 81 GLU A O 1
ATOM 637 N N . ARG A 1 82 ? 9.583 -3.166 -18.623 1.00 90.38 82 ARG A N 1
ATOM 638 C CA . ARG A 1 82 ? 9.079 -1.812 -18.860 1.00 90.38 82 ARG A CA 1
ATOM 639 C C . ARG A 1 82 ? 10.238 -0.854 -19.106 1.00 90.38 82 ARG A C 1
ATOM 641 O O . ARG A 1 82 ? 11.257 -0.892 -18.425 1.00 90.38 82 ARG A O 1
ATOM 648 N N . SER A 1 83 ? 10.064 0.065 -20.053 1.00 90.75 83 SER A N 1
ATOM 649 C CA . SER A 1 83 ? 11.038 1.130 -20.303 1.00 90.75 83 SER A CA 1
ATOM 650 C C . SER A 1 83 ? 10.665 2.403 -19.541 1.00 90.75 83 SER A C 1
ATOM 652 O O . SER A 1 83 ? 9.573 2.946 -19.746 1.00 90.75 83 SER A O 1
ATOM 654 N N . ALA A 1 84 ? 11.588 2.911 -18.729 1.00 93.81 84 ALA A N 1
ATOM 655 C CA . ALA A 1 84 ? 11.437 4.166 -17.999 1.00 93.81 84 ALA A CA 1
ATOM 656 C C . ALA A 1 84 ? 12.027 5.361 -18.763 1.00 93.81 84 ALA A C 1
ATOM 658 O O . ALA A 1 84 ? 13.062 5.246 -19.425 1.00 93.81 84 ALA A O 1
ATOM 659 N N . LYS A 1 85 ? 11.405 6.533 -18.622 1.00 94.62 85 LYS A N 1
ATOM 660 C CA . LYS A 1 85 ? 11.950 7.813 -19.092 1.00 94.62 85 LYS A CA 1
ATOM 661 C C . LYS A 1 85 ? 13.115 8.270 -18.209 1.00 94.62 85 LYS A C 1
ATOM 663 O O . LYS A 1 85 ? 13.282 7.831 -17.069 1.00 94.62 85 LYS A O 1
ATOM 668 N N . HIS A 1 86 ? 13.926 9.192 -18.725 1.00 91.56 86 HIS A N 1
ATOM 669 C CA . HIS A 1 86 ? 14.985 9.811 -17.931 1.00 91.56 86 HIS A CA 1
ATOM 670 C C . HIS A 1 86 ? 14.391 10.521 -16.702 1.00 91.56 86 HIS A C 1
ATOM 672 O O . HIS A 1 86 ? 13.388 11.220 -16.816 1.00 91.56 86 HIS A O 1
ATOM 678 N N . GLY A 1 87 ? 14.986 10.314 -15.525 1.00 91.50 87 GLY A N 1
ATOM 679 C CA . GLY A 1 87 ? 14.508 10.888 -14.261 1.00 91.50 87 GLY A CA 1
ATOM 680 C C . GLY A 1 87 ? 13.331 10.159 -13.595 1.00 91.50 87 GLY A C 1
ATOM 681 O O . GLY A 1 87 ? 13.059 10.437 -12.430 1.00 91.50 87 GLY A O 1
ATOM 682 N N . ALA A 1 88 ? 12.691 9.188 -14.262 1.00 94.75 88 ALA A N 1
ATOM 683 C CA . ALA A 1 88 ? 11.575 8.415 -13.701 1.00 94.75 88 ALA A CA 1
ATOM 684 C C . ALA A 1 88 ? 11.925 7.759 -12.353 1.00 94.75 88 ALA A C 1
ATOM 686 O O . ALA A 1 88 ? 11.152 7.845 -11.405 1.00 94.75 88 ALA A O 1
ATOM 687 N N . LEU A 1 89 ? 13.144 7.218 -12.237 1.00 93.94 89 LEU A N 1
ATOM 688 C CA . LEU A 1 89 ? 13.614 6.545 -11.023 1.00 93.94 89 LEU A CA 1
ATOM 689 C C . LEU A 1 89 ? 13.611 7.465 -9.794 1.00 93.94 89 LEU A C 1
ATOM 691 O O . LEU A 1 89 ? 13.329 7.010 -8.693 1.00 93.94 89 LEU A O 1
ATOM 695 N N . MET A 1 90 ? 13.910 8.757 -9.970 1.00 94.19 90 MET A N 1
ATOM 696 C CA . MET A 1 90 ? 13.893 9.721 -8.865 1.00 94.19 90 MET A CA 1
ATOM 697 C C . MET A 1 90 ? 12.461 10.015 -8.406 1.00 94.19 90 MET A C 1
ATOM 699 O O . MET A 1 90 ? 12.208 10.145 -7.212 1.00 94.19 90 MET A O 1
ATOM 703 N N . LEU A 1 91 ? 11.516 10.100 -9.346 1.00 95.19 91 LEU A N 1
ATOM 704 C CA . LEU A 1 91 ? 10.104 10.298 -9.021 1.00 95.19 91 LEU A CA 1
ATOM 705 C C . LEU A 1 91 ? 9.532 9.079 -8.292 1.00 95.19 91 LEU A C 1
ATOM 707 O O . LEU A 1 91 ? 8.867 9.246 -7.273 1.00 95.19 91 LEU A O 1
ATOM 711 N N . ASP A 1 92 ? 9.857 7.874 -8.762 1.00 93.94 92 ASP A N 1
ATOM 712 C CA . ASP A 1 92 ? 9.471 6.626 -8.099 1.00 93.94 92 ASP A CA 1
ATOM 713 C C . ASP A 1 92 ? 10.084 6.527 -6.696 1.00 93.94 92 ASP A C 1
ATOM 715 O O . ASP A 1 92 ? 9.398 6.148 -5.752 1.00 93.94 92 ASP A O 1
ATOM 719 N N . PHE A 1 93 ? 11.342 6.950 -6.525 1.00 93.94 93 PHE A N 1
ATOM 720 C CA . PHE A 1 93 ? 11.987 7.025 -5.214 1.00 93.94 93 PHE A CA 1
ATOM 721 C C . PHE A 1 93 ? 11.209 7.925 -4.248 1.00 93.94 93 PHE A C 1
ATOM 723 O O . PHE A 1 93 ? 10.893 7.510 -3.134 1.00 93.94 93 PHE A O 1
ATOM 730 N N . ILE A 1 94 ? 10.892 9.155 -4.665 1.00 94.81 94 ILE A N 1
ATOM 731 C CA . ILE A 1 94 ? 10.162 10.115 -3.827 1.00 94.81 94 ILE A CA 1
ATOM 732 C C . ILE A 1 94 ? 8.769 9.577 -3.499 1.00 94.81 94 ILE A C 1
ATOM 734 O O . ILE A 1 94 ? 8.349 9.645 -2.345 1.00 94.81 94 ILE A O 1
ATOM 738 N N . ALA A 1 95 ? 8.067 9.020 -4.488 1.00 95.44 95 ALA A N 1
ATOM 739 C CA . ALA A 1 95 ? 6.726 8.496 -4.291 1.00 95.44 95 ALA A CA 1
ATOM 740 C C . ALA A 1 95 ? 6.708 7.323 -3.298 1.00 95.44 95 ALA A C 1
ATOM 742 O O . ALA A 1 95 ? 5.971 7.377 -2.318 1.00 95.44 95 ALA A O 1
ATOM 743 N N . LEU A 1 96 ? 7.569 6.319 -3.483 1.00 94.00 96 LEU A N 1
ATOM 744 C CA . LEU A 1 96 ? 7.642 5.157 -2.589 1.00 94.00 96 LEU A CA 1
ATOM 745 C C . LEU A 1 96 ? 8.139 5.526 -1.186 1.00 94.00 96 LEU A C 1
ATOM 747 O O . LEU A 1 96 ? 7.708 4.943 -0.192 1.00 94.00 96 LEU A O 1
ATOM 751 N N . PHE A 1 97 ? 9.015 6.526 -1.069 1.00 93.44 97 PHE A N 1
ATOM 752 C CA . PHE A 1 97 ? 9.426 7.038 0.235 1.00 93.44 97 PHE A CA 1
ATOM 753 C C . PHE A 1 97 ? 8.264 7.714 0.979 1.00 93.44 97 PHE A C 1
ATOM 755 O O . PHE A 1 97 ? 8.049 7.438 2.161 1.00 93.44 97 PHE A O 1
ATOM 762 N N . LEU A 1 98 ? 7.489 8.562 0.294 1.00 96.00 98 LEU A N 1
ATOM 763 C CA . LEU A 1 98 ? 6.293 9.193 0.862 1.00 96.00 98 LEU A CA 1
ATOM 764 C C . LEU A 1 98 ? 5.222 8.161 1.228 1.00 96.00 98 LEU A C 1
ATOM 766 O O . LEU A 1 98 ? 4.617 8.266 2.293 1.00 96.00 98 LEU A O 1
ATOM 770 N N . GLU A 1 99 ? 5.030 7.138 0.399 1.00 96.50 99 GLU A N 1
ATOM 771 C CA . GLU A 1 99 ? 4.154 6.008 0.705 1.00 96.50 99 GLU A CA 1
ATOM 772 C C . GLU A 1 99 ? 4.603 5.270 1.974 1.00 96.50 99 GLU A C 1
ATOM 774 O O . GLU A 1 99 ? 3.795 5.015 2.867 1.00 96.50 99 GLU A O 1
ATOM 779 N N . GLY A 1 100 ? 5.906 5.004 2.110 1.00 95.19 100 GLY A N 1
ATOM 780 C CA . GLY A 1 100 ? 6.480 4.434 3.326 1.00 95.19 100 GLY A CA 1
ATOM 781 C C . GLY A 1 100 ? 6.209 5.299 4.563 1.00 95.19 100 GLY A C 1
ATOM 782 O O . GLY A 1 100 ? 5.823 4.779 5.611 1.00 95.19 100 GLY A O 1
ATOM 783 N N . ILE A 1 101 ? 6.352 6.624 4.450 1.00 95.69 101 ILE A N 1
ATOM 784 C CA . ILE A 1 101 ? 5.998 7.554 5.534 1.00 95.69 101 ILE A CA 1
ATOM 785 C C . ILE A 1 101 ? 4.513 7.430 5.884 1.00 95.69 101 ILE A C 1
ATOM 787 O O . ILE A 1 101 ? 4.187 7.338 7.065 1.00 95.69 101 ILE A O 1
ATOM 791 N N . LEU A 1 102 ? 3.614 7.392 4.896 1.00 96.94 102 LEU A N 1
ATOM 792 C CA . LEU A 1 102 ? 2.177 7.231 5.141 1.00 96.94 102 LEU A CA 1
ATOM 793 C C . LEU A 1 102 ? 1.864 5.909 5.852 1.00 96.94 102 LEU A C 1
ATOM 795 O O . LEU A 1 102 ? 1.087 5.913 6.803 1.00 96.94 102 LEU A O 1
ATOM 799 N N . LEU A 1 103 ? 2.508 4.804 5.464 1.00 96.56 103 LEU A N 1
ATOM 800 C CA . LEU A 1 103 ? 2.393 3.514 6.155 1.00 96.56 103 LEU A CA 1
ATOM 801 C C . LEU A 1 103 ? 2.870 3.601 7.611 1.00 96.56 103 LEU A C 1
ATOM 803 O O . LEU A 1 103 ? 2.211 3.086 8.515 1.00 96.56 103 LEU A O 1
ATOM 807 N N . PHE A 1 104 ? 3.988 4.280 7.865 1.00 96.88 104 PHE A N 1
ATOM 808 C CA . PHE A 1 104 ? 4.486 4.488 9.224 1.00 96.88 104 PHE A CA 1
ATOM 809 C C . PHE A 1 104 ? 3.533 5.349 10.062 1.00 96.88 104 PHE A C 1
ATOM 811 O O . PHE A 1 104 ? 3.192 4.980 11.186 1.00 96.88 104 PHE A O 1
ATOM 818 N N . VAL A 1 105 ? 3.044 6.460 9.503 1.00 97.12 105 VAL A N 1
ATOM 819 C CA . VAL A 1 105 ? 2.064 7.342 10.152 1.00 97.12 105 VAL A CA 1
ATOM 820 C C . VAL A 1 105 ? 0.752 6.597 10.415 1.00 97.12 105 VAL A C 1
ATOM 822 O O . VAL A 1 105 ? 0.157 6.763 11.474 1.00 97.12 105 VAL A O 1
ATOM 825 N N . LEU A 1 106 ? 0.330 5.710 9.518 1.00 95.94 106 LEU A N 1
ATOM 826 C CA . LEU A 1 106 ? -0.825 4.842 9.732 1.00 95.94 106 LEU A CA 1
ATOM 827 C C . LEU A 1 106 ? -0.635 3.943 10.967 1.00 95.94 106 LEU A C 1
ATOM 829 O O . LEU A 1 106 ? -1.506 3.900 11.839 1.00 95.94 106 LEU A O 1
ATOM 833 N N . GLY A 1 107 ? 0.532 3.302 11.103 1.00 94.81 107 GLY A N 1
ATOM 834 C CA . GLY A 1 107 ? 0.913 2.579 12.324 1.00 94.81 107 GLY A CA 1
ATOM 835 C C . GLY A 1 107 ? 0.882 3.483 13.565 1.00 94.81 107 GLY A C 1
ATOM 836 O O . GLY A 1 107 ? 0.382 3.076 14.618 1.00 94.81 107 GLY A O 1
ATOM 837 N N . LE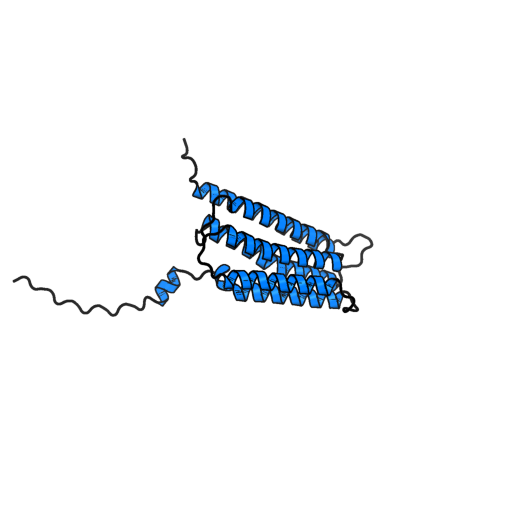U A 1 108 ? 1.294 4.751 13.410 1.00 94.88 108 LEU A N 1
ATOM 838 C CA . LEU A 1 108 ? 1.240 5.780 14.452 1.00 94.88 108 LEU A CA 1
ATOM 839 C C . LEU A 1 108 ? -0.171 6.242 14.853 1.00 94.88 108 LEU A C 1
ATOM 841 O O . LEU A 1 108 ? -0.305 6.962 15.851 1.00 94.88 108 LEU A O 1
ATOM 845 N N . PHE A 1 109 ? -1.234 5.778 14.202 1.00 95.50 109 PHE A N 1
ATOM 846 C CA . PHE A 1 109 ? -2.611 6.078 14.606 1.00 95.50 109 PHE A CA 1
ATOM 847 C C . PHE A 1 109 ? -3.482 4.839 14.824 1.00 95.50 109 PHE A C 1
ATOM 849 O O . PHE A 1 109 ? -4.693 4.960 14.951 1.00 95.50 109 PHE A O 1
ATOM 856 N N . ALA A 1 110 ? -2.879 3.660 15.002 1.00 93.25 110 ALA A N 1
ATOM 857 C CA . ALA A 1 110 ? -3.604 2.405 15.225 1.00 93.25 110 ALA A CA 1
ATOM 858 C C . ALA A 1 110 ? -4.544 2.345 16.447 1.00 93.25 110 ALA A C 1
ATOM 860 O O . ALA A 1 110 ? -5.326 1.411 16.562 1.00 93.25 110 ALA A O 1
ATOM 861 N N . SER A 1 111 ? -4.471 3.314 17.361 1.00 91.19 111 SER A N 1
ATOM 862 C CA . SER A 1 111 ? -5.366 3.418 18.525 1.00 91.19 111 SER A CA 1
ATOM 863 C C . SER A 1 111 ? -6.552 4.363 18.290 1.00 91.19 111 SER A C 1
ATOM 865 O O . SER A 1 111 ? -7.362 4.567 19.187 1.00 91.19 111 SER A O 1
ATOM 867 N N . ASN A 1 112 ? -6.646 4.984 17.111 1.00 94.00 112 ASN A N 1
ATOM 868 C CA . ASN A 1 112 ? -7.735 5.877 16.733 1.00 94.00 112 ASN A CA 1
ATOM 869 C C . ASN A 1 112 ? -8.281 5.444 15.367 1.00 94.00 112 ASN A C 1
ATOM 871 O O . ASN A 1 112 ? -7.685 5.754 14.337 1.00 94.00 112 ASN A O 1
ATOM 875 N N . ALA A 1 113 ? -9.410 4.730 15.371 1.00 95.06 113 ALA A N 1
ATOM 876 C CA . ALA A 1 113 ? -10.008 4.155 14.167 1.00 95.06 113 ALA A CA 1
ATOM 877 C C . ALA A 1 113 ? -10.266 5.206 13.076 1.00 95.06 113 ALA A C 1
ATOM 879 O O . ALA A 1 113 ? -9.833 5.024 11.941 1.00 95.06 113 ALA A O 1
ATOM 880 N N . THR A 1 114 ? -10.884 6.340 13.418 1.00 95.94 114 THR A N 1
ATOM 881 C CA . THR A 1 114 ? -11.203 7.394 12.446 1.00 95.94 114 THR A CA 1
ATOM 882 C C . THR A 1 114 ? -9.951 7.938 11.762 1.00 95.94 114 THR A C 1
ATOM 884 O O . THR A 1 114 ? -9.907 8.015 10.533 1.00 95.94 114 THR A O 1
ATOM 887 N N . ILE A 1 115 ? -8.906 8.285 12.525 1.00 97.00 115 ILE A N 1
ATOM 888 C CA . ILE A 1 115 ? -7.655 8.806 11.952 1.00 97.00 115 ILE A CA 1
ATOM 889 C C . ILE A 1 115 ? -6.942 7.713 11.149 1.00 97.00 115 ILE A C 1
ATOM 891 O O . ILE A 1 115 ? -6.510 7.970 10.026 1.00 97.00 115 ILE A O 1
ATOM 895 N N . PHE A 1 116 ? -6.864 6.492 11.683 1.00 97.69 116 PHE A N 1
ATOM 896 C CA . PHE A 1 116 ? -6.266 5.346 11.003 1.00 97.69 116 PHE A CA 1
ATOM 897 C C . PHE A 1 116 ? -6.909 5.108 9.634 1.00 97.69 116 PHE A C 1
ATOM 899 O O . PHE A 1 116 ? -6.227 5.120 8.614 1.00 97.69 116 PHE A O 1
ATOM 906 N N . TYR A 1 117 ? -8.232 4.967 9.575 1.00 98.00 117 TYR A N 1
ATOM 907 C CA . TYR A 1 117 ? -8.925 4.695 8.319 1.00 98.00 117 TYR A CA 1
ATOM 908 C C . TYR A 1 117 ? -8.932 5.900 7.371 1.00 98.00 117 TYR A C 1
ATOM 910 O O . TYR A 1 117 ? -8.884 5.712 6.157 1.00 98.00 117 TYR A O 1
ATOM 918 N N . THR A 1 118 ? -8.863 7.130 7.889 1.00 97.75 118 THR A N 1
ATOM 919 C CA . THR A 1 118 ? -8.648 8.325 7.055 1.00 97.75 118 THR A CA 1
ATOM 920 C C . THR A 1 118 ? -7.281 8.290 6.369 1.00 97.75 118 THR A C 1
ATOM 922 O O . THR A 1 118 ? -7.186 8.526 5.165 1.00 97.75 118 THR A O 1
ATOM 925 N N . ILE A 1 119 ? -6.215 7.957 7.105 1.00 98.06 119 ILE A N 1
ATOM 926 C CA . ILE A 1 119 ? -4.866 7.828 6.533 1.00 98.06 119 ILE A CA 1
ATOM 927 C C . ILE A 1 119 ? -4.808 6.651 5.556 1.00 98.06 119 ILE A C 1
ATOM 929 O O . ILE A 1 119 ? -4.200 6.773 4.497 1.00 98.06 119 ILE A O 1
ATOM 933 N N . LEU A 1 120 ? -5.474 5.535 5.864 1.00 98.31 120 LEU A N 1
ATOM 934 C CA . LEU A 1 120 ? -5.573 4.391 4.958 1.00 98.31 120 LEU A CA 1
ATOM 935 C C . LEU A 1 120 ? -6.281 4.766 3.647 1.00 98.31 120 LEU A C 1
ATOM 937 O O . LEU A 1 120 ? -5.818 4.408 2.567 1.00 98.31 120 LEU A O 1
ATOM 941 N N . GLY A 1 121 ? -7.363 5.544 3.724 1.00 98.25 121 GLY A N 1
ATOM 942 C CA . GLY A 1 121 ? -8.022 6.106 2.549 1.00 98.25 121 GLY A CA 1
ATOM 943 C C . GLY A 1 121 ? -7.095 7.020 1.744 1.00 98.25 121 GLY A C 1
ATOM 944 O O . GLY A 1 121 ? -7.013 6.891 0.523 1.00 98.25 121 GLY A O 1
ATOM 945 N N . ALA A 1 122 ? -6.335 7.891 2.416 1.00 97.94 122 ALA A N 1
ATOM 946 C CA . ALA A 1 122 ? -5.334 8.740 1.769 1.00 97.94 122 ALA A CA 1
ATOM 947 C C . ALA A 1 122 ? -4.222 7.923 1.085 1.00 97.94 122 ALA A C 1
ATOM 949 O O . ALA A 1 122 ? -3.804 8.277 -0.015 1.00 97.94 122 ALA A O 1
ATOM 950 N N . LEU A 1 123 ? -3.791 6.810 1.687 1.00 97.88 123 LEU A N 1
ATOM 951 C CA . LEU A 1 123 ? -2.821 5.883 1.102 1.00 97.88 123 LEU A CA 1
ATOM 952 C C . LEU A 1 123 ? -3.349 5.266 -0.203 1.00 97.88 123 LEU A C 1
ATOM 954 O O . LEU A 1 123 ? -2.623 5.208 -1.188 1.00 97.88 123 LEU A O 1
ATOM 958 N N . PHE A 1 124 ? -4.626 4.875 -0.257 1.00 98.12 124 PHE A N 1
ATOM 959 C CA . PHE A 1 124 ? -5.237 4.388 -1.499 1.00 98.12 124 PHE A CA 1
ATOM 960 C C . PHE A 1 124 ? -5.325 5.471 -2.585 1.00 98.12 124 PHE A C 1
ATOM 962 O O . PHE A 1 124 ? -5.086 5.187 -3.758 1.00 98.12 124 PHE A O 1
ATOM 969 N N . VAL A 1 125 ? -5.620 6.725 -2.224 1.00 97.75 125 VAL A N 1
ATOM 970 C CA . VAL A 1 125 ? -5.559 7.844 -3.186 1.00 97.75 125 VAL A CA 1
ATOM 971 C C . VAL A 1 125 ? -4.132 8.047 -3.693 1.00 97.75 125 VAL A C 1
ATOM 973 O O . VAL A 1 125 ? -3.932 8.255 -4.890 1.00 97.75 125 VAL A O 1
ATOM 976 N N . PHE A 1 126 ? -3.149 7.968 -2.796 1.00 97.50 126 PHE A N 1
ATOM 977 C CA . PHE A 1 126 ? -1.739 8.091 -3.142 1.00 97.50 126 PHE A CA 1
ATOM 978 C C . PHE A 1 126 ? -1.304 6.998 -4.127 1.00 97.50 126 PHE A C 1
ATOM 980 O O . PHE A 1 126 ? -0.690 7.318 -5.141 1.00 97.50 126 PHE A O 1
ATOM 987 N N . ASP A 1 127 ? -1.712 5.747 -3.900 1.00 95.25 127 ASP A N 1
ATOM 988 C CA . ASP A 1 127 ? -1.464 4.620 -4.811 1.00 95.25 127 ASP A CA 1
ATOM 989 C C . ASP A 1 127 ? -2.056 4.870 -6.203 1.00 95.25 127 ASP A C 1
ATOM 991 O O . ASP A 1 127 ? -1.382 4.756 -7.225 1.00 95.25 127 ASP A O 1
ATOM 995 N N . ALA A 1 128 ? -3.319 5.306 -6.266 1.00 95.75 128 ALA A N 1
ATOM 996 C CA . ALA A 1 128 ? -3.969 5.632 -7.533 1.00 95.75 128 ALA A CA 1
ATOM 997 C C . ALA A 1 128 ? -3.252 6.776 -8.277 1.00 95.75 128 ALA A C 1
ATOM 999 O O . ALA A 1 128 ? -3.123 6.740 -9.505 1.00 95.75 128 ALA A O 1
ATOM 1000 N N . ALA A 1 129 ? -2.764 7.783 -7.547 1.00 95.94 129 ALA A N 1
ATOM 1001 C CA . ALA A 1 129 ? -1.974 8.871 -8.113 1.00 95.94 129 ALA A CA 1
ATOM 1002 C C . ALA A 1 129 ? -0.607 8.382 -8.609 1.00 95.94 129 ALA A C 1
ATOM 1004 O O . ALA A 1 129 ? -0.171 8.781 -9.691 1.00 95.94 129 ALA A O 1
ATOM 1005 N N . TRP A 1 130 ? 0.041 7.482 -7.867 1.00 95.06 130 TRP A N 1
ATOM 1006 C CA . TRP A 1 130 ? 1.292 6.854 -8.273 1.00 95.06 130 TRP A CA 1
ATOM 1007 C C . TRP A 1 130 ? 1.114 6.014 -9.543 1.00 95.06 130 TRP A C 1
ATOM 1009 O O . TRP A 1 130 ? 1.883 6.168 -10.487 1.00 95.06 130 TRP A O 1
ATOM 1019 N N . VAL A 1 131 ? 0.034 5.239 -9.665 1.00 91.75 131 VAL A N 1
ATOM 1020 C CA . VAL A 1 131 ? -0.335 4.549 -10.914 1.00 91.75 131 VAL A CA 1
ATOM 1021 C C . VAL A 1 131 ? -0.455 5.536 -12.090 1.00 91.75 131 VAL A C 1
ATOM 1023 O O . VAL A 1 131 ? 0.034 5.273 -13.191 1.00 91.75 131 VAL A O 1
ATOM 1026 N N . GLY A 1 132 ? -1.044 6.713 -11.866 1.00 91.94 132 GLY A N 1
ATOM 1027 C CA . GLY A 1 132 ? -1.073 7.789 -12.860 1.00 91.94 132 GLY A CA 1
ATOM 1028 C C . GLY A 1 132 ? 0.322 8.320 -13.216 1.00 91.94 132 GLY A C 1
ATOM 1029 O O . GLY A 1 132 ? 0.632 8.505 -14.394 1.00 91.94 132 GLY A O 1
ATOM 1030 N N . LEU A 1 133 ? 1.178 8.521 -12.212 1.00 92.56 133 LEU A N 1
ATOM 1031 C CA . LEU A 1 133 ? 2.558 8.973 -12.380 1.00 92.56 133 LEU A CA 1
ATOM 1032 C C . LEU A 1 133 ? 3.392 7.968 -13.185 1.00 92.56 133 LEU A C 1
ATOM 1034 O O . LEU A 1 133 ? 4.057 8.372 -14.137 1.00 92.56 133 LEU A O 1
ATOM 1038 N N . THR A 1 134 ? 3.309 6.673 -12.868 1.00 91.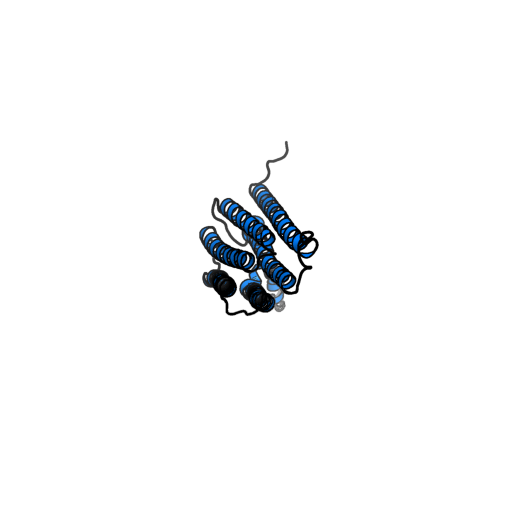06 134 THR A N 1
ATOM 1039 C CA . THR A 1 134 ? 4.054 5.615 -13.575 1.00 91.06 134 THR A CA 1
ATOM 1040 C C . THR A 1 134 ? 3.694 5.554 -15.057 1.00 91.06 134 THR A C 1
ATOM 1042 O O . THR A 1 134 ? 4.564 5.385 -15.913 1.00 91.06 134 THR A O 1
ATOM 1045 N N . ARG A 1 135 ? 2.428 5.795 -15.412 1.00 90.38 135 ARG A N 1
ATOM 1046 C CA . ARG A 1 135 ? 2.012 5.919 -16.816 1.00 90.38 135 ARG A CA 1
ATOM 1047 C C . ARG A 1 135 ? 2.667 7.112 -17.520 1.00 90.38 135 ARG A C 1
ATOM 1049 O O . ARG A 1 135 ? 2.973 7.035 -18.706 1.00 90.38 135 ARG A O 1
ATOM 1056 N N . LEU A 1 136 ? 2.879 8.224 -16.818 1.00 90.44 136 LEU A N 1
ATOM 1057 C CA . LEU A 1 136 ? 3.553 9.397 -17.382 1.00 90.44 136 LEU A CA 1
ATOM 1058 C C . LEU A 1 136 ? 5.065 9.189 -17.512 1.00 90.44 136 LEU A C 1
ATOM 1060 O O . LEU A 1 136 ? 5.685 9.797 -18.389 1.00 90.44 136 LEU A O 1
ATOM 1064 N N . THR A 1 137 ? 5.660 8.338 -16.676 1.00 91.19 137 THR A N 1
ATOM 1065 C CA . THR A 1 137 ? 7.109 8.108 -16.616 1.00 91.19 137 THR A CA 1
ATOM 1066 C C . THR A 1 137 ? 7.582 6.861 -17.370 1.00 91.19 137 THR A C 1
ATOM 1068 O O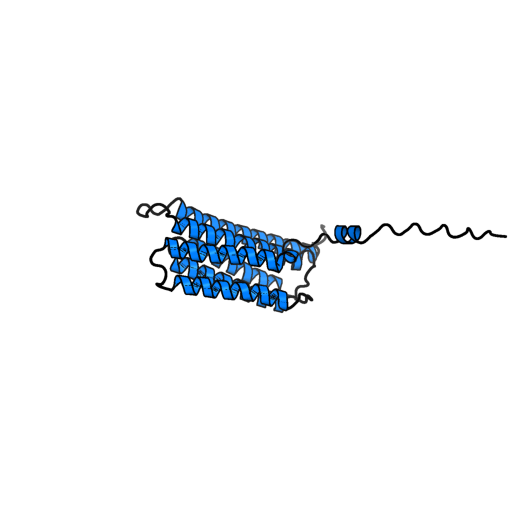 . THR A 1 137 ? 8.787 6.711 -17.575 1.00 91.19 137 THR A O 1
ATOM 1071 N N . THR A 1 138 ? 6.678 6.011 -17.860 1.00 90.81 138 THR A N 1
ATOM 1072 C CA . THR A 1 138 ? 6.997 4.815 -18.661 1.00 90.81 138 THR A CA 1
ATOM 1073 C C . THR A 1 138 ? 6.581 4.978 -20.130 1.00 90.81 138 THR A C 1
ATOM 1075 O O . THR A 1 138 ? 5.701 5.772 -20.457 1.00 90.81 138 THR A O 1
ATOM 1078 N N . ASN A 1 139 ? 7.247 4.260 -21.045 1.00 86.38 139 ASN A N 1
ATOM 1079 C CA . ASN A 1 139 ? 6.891 4.221 -22.480 1.00 86.38 139 ASN A CA 1
ATOM 1080 C C . ASN A 1 139 ? 6.226 2.891 -22.896 1.00 86.38 139 ASN A C 1
ATOM 1082 O O . ASN A 1 139 ? 6.238 2.540 -24.072 1.00 86.38 139 ASN A O 1
ATOM 1086 N N . GLY A 1 140 ? 5.717 2.111 -21.938 1.00 74.62 140 GLY A N 1
ATOM 1087 C CA . GLY A 1 140 ? 5.208 0.763 -22.196 1.00 74.62 140 GLY A CA 1
ATOM 1088 C C . GLY A 1 140 ? 3.884 0.738 -22.968 1.00 74.62 140 GLY A C 1
ATOM 1089 O O . GLY A 1 140 ? 3.046 1.622 -22.815 1.00 74.62 140 GLY A O 1
ATOM 1090 N N . ASN A 1 141 ? 3.670 -0.340 -23.727 1.00 74.38 141 ASN A N 1
ATOM 1091 C CA . ASN A 1 141 ? 2.398 -0.667 -24.391 1.00 74.38 141 ASN A CA 1
ATOM 1092 C C . ASN A 1 141 ? 1.362 -1.287 -23.435 1.00 74.38 141 ASN A C 1
ATOM 1094 O O . ASN A 1 141 ? 0.424 -1.950 -23.881 1.00 74.38 141 ASN A O 1
ATOM 1098 N N . GLU A 1 142 ? 1.528 -1.124 -22.121 1.00 79.44 142 GLU A N 1
ATOM 1099 C CA . GLU A 1 142 ? 0.538 -1.638 -21.185 1.00 79.44 142 GLU A CA 1
ATOM 1100 C C . GLU A 1 142 ? -0.823 -1.015 -21.459 1.00 79.44 142 GLU A C 1
ATOM 1102 O O . GLU A 1 142 ? -0.957 0.186 -21.714 1.00 79.44 142 GLU A O 1
ATOM 1107 N N . SER A 1 143 ? -1.852 -1.864 -21.436 1.00 82.12 143 SER A N 1
ATOM 1108 C CA . SER A 1 143 ? -3.189 -1.412 -21.771 1.00 82.12 143 SER A CA 1
ATOM 1109 C C . SER A 1 143 ? -3.609 -0.325 -20.782 1.00 82.12 143 SER A C 1
ATOM 1111 O O . SER A 1 143 ? -3.568 -0.507 -19.564 1.00 82.12 143 SER A O 1
ATOM 1113 N N . VAL A 1 144 ? -4.058 0.815 -21.309 1.00 84.75 144 VAL A N 1
ATOM 1114 C CA . VAL A 1 144 ? -4.628 1.905 -20.501 1.00 84.75 144 VAL A CA 1
ATOM 1115 C C . VAL A 1 144 ? -5.733 1.377 -19.580 1.00 84.75 144 VAL A C 1
ATOM 1117 O O . VAL A 1 144 ? -5.884 1.848 -18.456 1.00 84.75 144 VAL A O 1
ATOM 1120 N N . ALA A 1 145 ? -6.463 0.355 -20.034 1.00 87.19 145 ALA A N 1
ATOM 1121 C CA . ALA A 1 145 ? -7.491 -0.317 -19.259 1.00 87.19 145 ALA A CA 1
ATOM 1122 C C . ALA A 1 145 ? -6.951 -0.964 -17.970 1.00 87.19 145 ALA A C 1
ATOM 1124 O O . ALA A 1 145 ? -7.637 -0.902 -16.954 1.00 87.19 145 ALA A O 1
ATOM 1125 N N . SER A 1 146 ? -5.744 -1.541 -17.971 1.00 86.56 146 SER A N 1
ATOM 1126 C CA . SER A 1 146 ? -5.136 -2.144 -16.774 1.00 86.56 146 SER A CA 1
ATOM 1127 C C . SER A 1 146 ? -4.841 -1.090 -15.705 1.00 86.56 146 SER A C 1
ATOM 1129 O O . SER A 1 146 ? -5.249 -1.250 -14.556 1.00 86.56 146 SER A O 1
ATOM 1131 N N . TYR A 1 147 ? -4.230 0.034 -16.096 1.00 87.31 147 TYR A N 1
ATOM 1132 C CA . TYR A 1 147 ? -3.957 1.148 -15.182 1.00 87.31 147 TYR A CA 1
ATOM 1133 C C . TYR A 1 147 ? -5.237 1.772 -14.622 1.00 87.31 147 TYR A C 1
ATOM 1135 O O . TYR A 1 147 ? -5.325 2.045 -13.428 1.00 87.31 147 TYR A O 1
ATOM 1143 N N . VAL A 1 148 ? -6.249 1.974 -15.472 1.00 89.94 148 VAL A N 1
ATOM 1144 C CA . VAL A 1 148 ? -7.540 2.536 -15.047 1.00 89.94 148 VAL A CA 1
ATOM 1145 C C . VAL A 1 148 ? -8.263 1.594 -14.086 1.00 89.94 148 VAL A C 1
ATOM 1147 O O . VAL A 1 148 ? -8.840 2.065 -13.110 1.00 89.94 148 VAL A O 1
ATOM 1150 N N . LYS A 1 149 ? -8.209 0.275 -14.315 1.00 90.50 149 LYS A N 1
ATOM 1151 C CA . LYS A 1 149 ? -8.771 -0.716 -13.386 1.00 90.50 149 LYS A CA 1
ATOM 1152 C C . LYS A 1 149 ? -8.086 -0.650 -12.022 1.00 90.50 149 LYS A C 1
ATOM 1154 O O . LYS A 1 149 ? -8.784 -0.558 -11.018 1.00 90.50 149 LYS A O 1
ATOM 1159 N N . TRP A 1 150 ? -6.753 -0.640 -11.989 1.00 89.38 150 TRP A N 1
ATOM 1160 C CA . TRP A 1 150 ? -5.986 -0.557 -10.742 1.00 89.38 150 TRP A CA 1
ATOM 1161 C C . TRP A 1 150 ? -6.279 0.748 -9.983 1.00 89.38 150 TRP A C 1
ATOM 1163 O O . TRP A 1 150 ? -6.718 0.718 -8.832 1.00 89.38 150 TRP A O 1
ATOM 1173 N N . ALA A 1 151 ? -6.149 1.901 -10.643 1.00 93.38 151 ALA A N 1
ATOM 1174 C CA . ALA A 1 151 ? -6.447 3.192 -10.025 1.00 93.38 151 ALA A CA 1
ATOM 1175 C C . ALA A 1 151 ? -7.913 3.290 -9.561 1.00 93.38 151 ALA A C 1
ATOM 1177 O O . ALA A 1 151 ? -8.187 3.789 -8.472 1.00 93.38 151 ALA A O 1
ATOM 1178 N N . GLY A 1 152 ? -8.858 2.774 -10.354 1.00 94.38 152 GLY A N 1
ATOM 1179 C CA . GLY A 1 152 ? -10.285 2.792 -10.037 1.00 94.38 152 GLY A CA 1
ATOM 1180 C C . GLY A 1 152 ? -10.623 2.036 -8.753 1.00 94.38 152 GLY A C 1
ATOM 1181 O O . GLY A 1 152 ? -11.354 2.559 -7.915 1.00 94.38 152 GLY A O 1
ATOM 1182 N N . VAL A 1 153 ? -10.051 0.846 -8.554 1.00 93.94 153 VAL A N 1
ATOM 1183 C CA . VAL A 1 153 ? -10.245 0.048 -7.329 1.00 93.94 153 VAL A CA 1
ATOM 1184 C C . VAL A 1 153 ? -9.765 0.799 -6.099 1.00 93.94 153 VAL A C 1
ATOM 1186 O O . VAL A 1 153 ? -10.462 0.838 -5.088 1.00 93.94 153 VAL A O 1
ATOM 1189 N N . ASN A 1 154 ? -8.594 1.422 -6.199 1.00 95.88 154 ASN A N 1
ATOM 1190 C CA . ASN A 1 154 ? -8.025 2.207 -5.116 1.00 95.88 154 ASN A CA 1
ATOM 1191 C C . ASN A 1 154 ? -8.866 3.432 -4.777 1.00 95.88 154 ASN A C 1
ATOM 1193 O O . ASN A 1 154 ? -9.136 3.676 -3.607 1.00 95.88 154 ASN A O 1
ATOM 1197 N N . VAL A 1 155 ? -9.354 4.162 -5.781 1.00 97.50 155 VAL A N 1
ATOM 1198 C CA . VAL A 1 155 ? -10.246 5.306 -5.553 1.00 97.50 155 VAL A CA 1
ATOM 1199 C C . VAL A 1 155 ? -11.556 4.862 -4.900 1.00 97.50 155 VAL A C 1
ATOM 1201 O O . VAL A 1 155 ? -11.997 5.482 -3.934 1.00 97.50 155 VAL A O 1
ATOM 1204 N N . VAL A 1 156 ? -12.167 3.770 -5.369 1.00 97.44 156 VAL A N 1
ATOM 1205 C CA . VAL A 1 156 ? -13.398 3.232 -4.763 1.00 97.44 156 VAL A CA 1
ATOM 1206 C C . VAL A 1 156 ? -13.151 2.799 -3.317 1.00 97.44 156 VAL A C 1
ATOM 1208 O O . VAL A 1 156 ? -13.933 3.157 -2.437 1.00 97.44 156 VAL A O 1
ATOM 1211 N N . ALA A 1 157 ? -12.053 2.090 -3.046 1.00 97.50 157 ALA A N 1
ATOM 1212 C CA . ALA A 1 157 ? -11.678 1.693 -1.693 1.00 97.50 157 ALA A CA 1
ATOM 1213 C C . ALA A 1 157 ? -11.398 2.907 -0.794 1.00 97.50 157 ALA A C 1
ATOM 1215 O O . ALA A 1 157 ? -11.869 2.938 0.341 1.00 97.50 157 ALA A O 1
ATOM 1216 N N . ALA A 1 158 ? -10.708 3.934 -1.301 1.00 98.06 158 ALA A N 1
ATOM 1217 C CA . ALA A 1 158 ? -10.437 5.173 -0.579 1.00 98.06 158 ALA A CA 1
ATOM 1218 C C . ALA A 1 158 ? -11.728 5.864 -0.134 1.00 98.06 158 ALA A C 1
ATOM 1220 O O . ALA A 1 158 ? -11.879 6.209 1.040 1.00 98.06 158 ALA A O 1
ATOM 1221 N N . LEU A 1 159 ? -12.670 6.029 -1.068 1.00 98.06 159 LEU A N 1
ATOM 1222 C CA . LEU A 1 159 ? -13.967 6.648 -0.808 1.00 98.06 159 LEU A CA 1
ATOM 1223 C C . LEU A 1 159 ? -14.804 5.812 0.159 1.00 98.06 159 LEU A C 1
ATOM 1225 O O . LEU A 1 159 ? -15.410 6.371 1.067 1.00 98.06 159 LEU A O 1
ATOM 1229 N N . ALA A 1 160 ? -14.820 4.487 -0.003 1.00 97.56 160 ALA A N 1
ATOM 1230 C CA . ALA A 1 160 ? -15.566 3.594 0.874 1.00 97.56 160 ALA A CA 1
ATOM 1231 C C . ALA A 1 160 ? -15.016 3.614 2.307 1.00 97.56 160 ALA A C 1
ATOM 1233 O O . ALA A 1 160 ? -15.790 3.767 3.249 1.00 97.56 160 ALA A O 1
ATOM 1234 N N . VAL A 1 161 ? -13.694 3.507 2.473 1.00 97.56 161 VAL A N 1
ATOM 1235 C CA . VAL A 1 161 ? -13.042 3.488 3.790 1.00 97.56 161 VAL A CA 1
ATOM 1236 C C . VAL A 1 161 ? -13.173 4.837 4.490 1.00 97.56 161 VAL A C 1
ATOM 1238 O O . VAL A 1 161 ? -13.628 4.885 5.630 1.00 97.56 161 VAL A O 1
ATOM 1241 N N . THR A 1 162 ? -12.851 5.932 3.796 1.00 96.81 162 THR A N 1
ATOM 1242 C CA . THR A 1 162 ? -12.963 7.284 4.363 1.00 96.81 162 THR A CA 1
ATOM 1243 C C . THR A 1 162 ? -14.423 7.633 4.634 1.00 96.81 162 THR A C 1
ATOM 1245 O O . THR A 1 162 ? -14.761 8.128 5.699 1.00 96.81 162 THR A O 1
ATOM 1248 N N . GLY A 1 163 ? -15.327 7.345 3.698 1.00 96.69 163 GLY A N 1
ATOM 1249 C CA . GLY A 1 163 ? -16.751 7.606 3.883 1.00 96.69 163 GLY A CA 1
ATOM 1250 C C . GLY A 1 163 ? -17.291 6.889 5.117 1.00 96.69 163 GLY A C 1
ATOM 1251 O O . GLY A 1 163 ? -17.875 7.529 5.986 1.00 96.69 163 GLY A O 1
ATOM 1252 N N . ALA A 1 164 ? -17.033 5.584 5.234 1.00 96.12 164 ALA A N 1
ATOM 1253 C CA . ALA A 1 164 ? -17.483 4.779 6.364 1.00 96.12 164 ALA A CA 1
ATOM 1254 C C . ALA A 1 164 ? -16.905 5.254 7.708 1.00 96.12 164 ALA A C 1
ATOM 1256 O O . ALA A 1 164 ? -17.677 5.347 8.664 1.00 96.12 164 ALA A O 1
ATOM 1257 N N . SER A 1 165 ? -15.619 5.629 7.768 1.00 95.56 165 SER A N 1
ATOM 1258 C CA . SER A 1 165 ? -14.957 6.053 9.015 1.00 95.56 165 SER A CA 1
ATOM 1259 C C . SER A 1 165 ? -15.443 7.393 9.571 1.00 95.56 165 SER A C 1
ATOM 1261 O O . SER A 1 165 ? -15.180 7.726 10.725 1.00 95.56 165 SER A O 1
ATOM 1263 N N . TRP A 1 166 ? -16.115 8.194 8.742 1.00 96.50 166 TRP A N 1
ATOM 1264 C CA . TRP A 1 166 ? -16.704 9.478 9.132 1.00 96.50 166 TRP A CA 1
ATOM 1265 C C . TRP A 1 166 ? -18.229 9.409 9.292 1.00 96.50 166 TRP A C 1
ATOM 1267 O O . TRP A 1 166 ? -18.868 10.418 9.595 1.00 96.50 166 TRP A O 1
ATOM 1277 N N . THR A 1 167 ? -18.835 8.231 9.111 1.00 95.06 167 THR A N 1
ATOM 1278 C CA . THR A 1 167 ? -20.272 8.042 9.343 1.00 95.06 167 THR A CA 1
ATOM 1279 C C . THR A 1 167 ? -20.568 7.643 10.784 1.00 95.06 167 THR A C 1
ATOM 1281 O O . THR A 1 167 ? -19.802 6.938 11.428 1.00 95.06 167 THR A O 1
ATOM 1284 N N . THR A 1 168 ? -21.757 7.998 11.268 1.00 93.56 168 THR A N 1
ATOM 1285 C CA . THR A 1 168 ? -22.310 7.486 12.535 1.00 93.56 168 THR A CA 1
ATOM 1286 C C . THR A 1 168 ? -23.166 6.229 12.337 1.00 93.56 168 THR A C 1
ATOM 1288 O O . THR A 1 168 ? -23.914 5.825 13.227 1.00 93.56 168 THR A O 1
ATOM 1291 N N . PHE A 1 169 ? -23.094 5.610 11.151 1.00 95.12 169 PHE A N 1
ATOM 1292 C CA . PHE A 1 169 ? -23.908 4.449 10.792 1.00 95.12 169 PHE A CA 1
ATOM 1293 C C . PHE A 1 169 ? -23.575 3.227 11.661 1.00 95.12 169 PHE A C 1
ATOM 1295 O O . PHE A 1 169 ? -24.462 2.457 12.047 1.00 95.12 169 PHE A O 1
ATOM 1302 N N . PHE A 1 170 ? -22.297 3.060 12.004 1.00 93.88 170 PHE A N 1
ATOM 1303 C CA . PHE A 1 170 ? -21.831 1.974 12.853 1.00 93.88 170 PHE A CA 1
ATOM 1304 C C . PHE A 1 170 ? -22.023 2.332 14.326 1.00 93.88 170 PHE A C 1
ATOM 1306 O O . PHE A 1 170 ? -21.451 3.282 14.844 1.00 93.88 170 PHE A O 1
ATOM 1313 N N . LYS A 1 171 ? -22.844 1.540 15.020 1.00 92.44 171 LYS A N 1
ATOM 1314 C CA . LYS A 1 171 ? -23.154 1.762 16.442 1.00 92.44 171 LYS A CA 1
ATOM 1315 C C . LYS A 1 171 ? -22.019 1.368 17.389 1.00 92.44 171 LYS A C 1
ATOM 1317 O O . LYS A 1 171 ? -22.062 1.761 18.550 1.00 92.44 171 LYS A O 1
ATOM 1322 N N . THR A 1 172 ? -21.073 0.541 16.935 1.00 95.69 172 THR A N 1
ATOM 1323 C CA . THR A 1 172 ? -19.945 0.078 17.754 1.00 95.69 172 THR A CA 1
ATOM 1324 C C . THR A 1 172 ? -18.644 0.084 16.942 1.00 95.69 172 THR A C 1
ATOM 1326 O O . THR A 1 172 ? -18.703 -0.189 15.734 1.00 95.69 172 THR A O 1
ATOM 1329 N N . PRO A 1 173 ? -17.485 0.340 17.581 1.00 94.12 173 PRO A N 1
ATOM 1330 C CA . PRO A 1 173 ? -16.183 0.353 16.909 1.00 94.12 173 PRO A CA 1
ATOM 1331 C C . PRO A 1 173 ? -15.834 -0.976 16.232 1.00 94.12 173 PRO A C 1
ATOM 1333 O O . PRO A 1 173 ? -15.214 -0.999 15.175 1.00 94.12 173 PRO A O 1
ATOM 1336 N N . GLU A 1 174 ? -16.264 -2.106 16.797 1.00 96.44 174 GLU A N 1
ATOM 1337 C CA . GLU A 1 174 ? -15.968 -3.431 16.247 1.00 96.44 174 GLU A CA 1
ATOM 1338 C C . GLU A 1 174 ? -16.704 -3.670 14.929 1.00 96.44 174 GLU A C 1
ATOM 1340 O O . GLU A 1 174 ? -16.157 -4.294 14.023 1.00 96.44 174 GLU A O 1
ATOM 1345 N N . ARG A 1 175 ? -17.942 -3.172 14.799 1.00 96.62 175 ARG A N 1
ATOM 1346 C CA . ARG A 1 175 ? -18.716 -3.288 13.554 1.00 96.62 175 ARG A CA 1
ATOM 1347 C C . ARG A 1 175 ? -18.132 -2.417 12.452 1.00 96.62 175 ARG A C 1
ATOM 1349 O O . ARG A 1 175 ? -18.078 -2.862 11.309 1.00 96.62 175 ARG A O 1
ATOM 1356 N N . GLU A 1 176 ? -17.709 -1.206 12.805 1.00 96.50 176 GLU A N 1
ATOM 1357 C CA . GLU A 1 176 ? -17.007 -0.303 11.894 1.00 96.50 176 GLU A CA 1
ATOM 1358 C C . GLU A 1 176 ? -15.701 -0.943 11.409 1.00 96.50 176 GLU A C 1
ATOM 1360 O O . GLU A 1 176 ? -15.519 -1.137 10.207 1.00 96.50 176 GLU A O 1
ATOM 1365 N N . ALA A 1 177 ? -14.841 -1.367 12.343 1.00 97.06 177 ALA A N 1
ATOM 1366 C CA . ALA A 1 177 ? -13.573 -2.012 12.028 1.00 97.06 177 ALA A CA 1
ATOM 1367 C C . ALA A 1 177 ? -13.780 -3.270 11.174 1.00 97.06 177 ALA A C 1
ATOM 1369 O O . ALA A 1 177 ? -13.107 -3.433 10.163 1.00 97.06 177 ALA A O 1
ATOM 1370 N N . ALA A 1 178 ? -14.758 -4.123 11.503 1.00 98.19 178 ALA A N 1
ATOM 1371 C CA . ALA A 1 178 ? -15.038 -5.336 10.734 1.00 98.19 178 ALA A CA 1
ATOM 1372 C C . ALA A 1 178 ? -15.449 -5.021 9.291 1.00 98.19 178 ALA A C 1
ATOM 1374 O O . ALA A 1 178 ? -14.938 -5.635 8.355 1.00 98.19 178 ALA A O 1
ATOM 1375 N N . PHE A 1 179 ? -16.341 -4.047 9.098 1.00 97.94 179 PHE A N 1
ATOM 1376 C CA . PHE A 1 179 ? -16.758 -3.611 7.768 1.00 97.94 179 PHE A CA 1
ATOM 1377 C C . PHE A 1 179 ? -15.578 -3.062 6.955 1.00 97.94 179 PHE A C 1
ATOM 1379 O O . PHE A 1 179 ? -15.380 -3.439 5.798 1.00 97.94 179 PHE A O 1
ATOM 1386 N N . LEU A 1 180 ? -14.749 -2.223 7.574 1.00 98.00 180 LEU A N 1
ATOM 1387 C CA . LEU A 1 180 ? -13.575 -1.633 6.936 1.00 98.00 180 LEU A CA 1
ATOM 1388 C C . LEU A 1 180 ? -12.495 -2.680 6.623 1.00 98.00 180 LEU A C 1
ATOM 1390 O O . LEU A 1 180 ? -11.886 -2.635 5.553 1.00 98.00 180 LEU A O 1
ATOM 1394 N N . THR A 1 181 ? -12.287 -3.673 7.491 1.00 98.50 181 THR A N 1
ATOM 1395 C CA . THR A 1 181 ? -11.414 -4.825 7.221 1.00 98.50 181 THR A CA 1
ATOM 1396 C C . THR A 1 181 ? -11.911 -5.642 6.041 1.00 98.50 181 THR A C 1
ATOM 1398 O O . THR A 1 181 ? -11.108 -5.987 5.177 1.00 98.50 181 THR A O 1
ATOM 1401 N N . ILE A 1 182 ? -13.217 -5.897 5.948 1.00 98.44 182 ILE A N 1
ATOM 1402 C CA . ILE A 1 182 ? -13.814 -6.595 4.806 1.00 98.44 182 ILE A CA 1
ATOM 1403 C C . ILE A 1 182 ? -13.511 -5.848 3.498 1.00 98.44 182 ILE A C 1
ATOM 1405 O O . ILE A 1 182 ? -13.070 -6.476 2.536 1.00 98.44 182 ILE A O 1
ATOM 1409 N N . ILE A 1 183 ? -13.660 -4.518 3.469 1.00 98.19 183 ILE A N 1
ATOM 1410 C CA . ILE A 1 183 ? -13.299 -3.703 2.295 1.00 98.19 183 ILE A CA 1
ATOM 1411 C C . ILE A 1 183 ? -11.817 -3.878 1.937 1.00 98.19 183 ILE A C 1
ATOM 1413 O O . ILE A 1 183 ? -11.501 -4.107 0.770 1.00 98.19 183 ILE A O 1
ATOM 1417 N N . CYS A 1 184 ? -10.914 -3.814 2.921 1.00 98.38 184 CYS A N 1
ATOM 1418 C CA . CYS A 1 184 ? -9.473 -3.966 2.689 1.00 98.38 184 CYS A CA 1
ATOM 1419 C C . CYS A 1 184 ? -9.131 -5.351 2.119 1.00 98.38 184 CYS A C 1
ATOM 1421 O O . CYS A 1 184 ? -8.373 -5.454 1.158 1.00 98.38 184 CYS A O 1
ATOM 1423 N N . VAL A 1 185 ? -9.729 -6.415 2.668 1.00 98.50 185 VAL A N 1
ATOM 1424 C CA . VAL A 1 185 ? -9.547 -7.790 2.182 1.00 98.50 185 VAL A CA 1
ATOM 1425 C C . VAL A 1 185 ? -10.048 -7.927 0.747 1.00 98.50 185 VAL A C 1
ATOM 1427 O O . VAL A 1 185 ? -9.309 -8.412 -0.108 1.00 98.50 185 VAL A O 1
ATOM 1430 N N . PHE A 1 186 ? -11.270 -7.471 0.455 1.00 97.88 186 PHE A N 1
ATOM 1431 C CA . PHE A 1 186 ? -11.823 -7.539 -0.899 1.00 97.88 186 PHE A CA 1
ATOM 1432 C C . PHE A 1 186 ? -10.989 -6.745 -1.902 1.00 97.88 186 PHE A C 1
ATOM 1434 O O . PHE A 1 186 ? -10.717 -7.256 -2.987 1.00 97.88 186 PHE A O 1
ATOM 1441 N N . ARG A 1 187 ? -10.537 -5.539 -1.536 1.00 97.31 187 ARG A N 1
ATOM 1442 C CA . ARG A 1 187 ? -9.627 -4.732 -2.359 1.00 97.31 187 ARG A CA 1
ATOM 1443 C C . ARG A 1 187 ? -8.357 -5.511 -2.674 1.00 97.31 187 ARG A C 1
ATOM 1445 O O . ARG A 1 187 ? -8.001 -5.602 -3.840 1.00 97.31 187 ARG A O 1
ATOM 1452 N N . THR A 1 188 ? -7.696 -6.092 -1.672 1.00 96.94 188 THR A N 1
ATOM 1453 C CA . THR A 1 188 ? -6.451 -6.853 -1.870 1.00 96.94 188 THR A CA 1
ATOM 1454 C C . THR A 1 188 ? -6.657 -8.095 -2.734 1.00 96.94 188 THR A C 1
ATOM 1456 O O . THR A 1 188 ? -5.859 -8.353 -3.630 1.00 96.94 188 THR A O 1
ATOM 1459 N N . VAL A 1 189 ? -7.735 -8.854 -2.516 1.00 96.88 189 VAL A N 1
ATOM 1460 C CA . VAL A 1 189 ? -8.062 -10.015 -3.360 1.00 96.88 189 VAL A CA 1
ATOM 1461 C C . VAL A 1 189 ? -8.303 -9.581 -4.805 1.00 96.88 189 VAL A C 1
ATOM 1463 O O . VAL A 1 189 ? -7.773 -10.195 -5.730 1.00 96.88 189 VAL A O 1
ATOM 1466 N N . TYR A 1 190 ? -9.082 -8.517 -5.005 1.00 96.00 190 TYR A N 1
ATOM 1467 C CA . TYR A 1 190 ? -9.383 -7.998 -6.335 1.00 96.00 190 TYR A CA 1
ATOM 1468 C C . TYR A 1 190 ? -8.135 -7.466 -7.047 1.00 96.00 190 TYR A C 1
ATOM 1470 O O . TYR A 1 190 ? -7.994 -7.667 -8.253 1.00 96.00 190 TYR A O 1
ATOM 1478 N N . ASP A 1 191 ? -7.241 -6.805 -6.313 1.00 93.38 191 ASP A N 1
ATOM 1479 C CA . ASP A 1 191 ? -5.964 -6.301 -6.811 1.00 93.38 191 ASP A CA 1
ATOM 1480 C C . ASP A 1 191 ? -5.118 -7.448 -7.388 1.00 93.38 191 ASP A C 1
ATOM 1482 O O . ASP A 1 191 ? -4.880 -7.490 -8.596 1.00 93.38 191 ASP A O 1
ATOM 1486 N N . TYR A 1 192 ? -4.826 -8.478 -6.585 1.00 94.44 192 TYR A N 1
ATOM 1487 C CA . TYR A 1 192 ? -4.115 -9.673 -7.057 1.00 94.44 192 TYR A CA 1
ATOM 1488 C C . TYR A 1 192 ? -4.815 -10.374 -8.222 1.00 94.44 192 TYR A C 1
ATOM 1490 O O . TYR A 1 192 ? -4.152 -10.802 -9.164 1.00 94.44 192 TYR A O 1
ATOM 1498 N N . TYR A 1 193 ? -6.144 -10.493 -8.179 1.00 94.81 193 TYR A N 1
ATOM 1499 C CA . TYR A 1 193 ? -6.909 -11.112 -9.260 1.00 94.81 193 TYR A CA 1
ATOM 1500 C C . TYR A 1 193 ? -6.782 -10.331 -10.578 1.00 94.81 193 TYR A C 1
ATOM 1502 O O . TYR A 1 193 ? -6.603 -10.922 -11.642 1.00 94.81 193 TYR A O 1
ATOM 1510 N N . SER A 1 194 ? -6.850 -9.001 -10.518 1.00 90.12 194 SER A N 1
ATOM 1511 C CA . SER A 1 194 ? -6.909 -8.143 -11.706 1.00 90.12 194 SER A CA 1
ATOM 1512 C C . SER A 1 194 ? -5.560 -7.943 -12.383 1.00 90.12 194 SER A C 1
ATOM 1514 O O . SER A 1 194 ? -5.515 -7.728 -13.595 1.00 90.12 194 SER A O 1
ATOM 1516 N N . VAL A 1 195 ? -4.473 -7.996 -11.614 1.00 89.31 195 VAL A N 1
ATOM 1517 C CA . VAL A 1 195 ? -3.105 -7.793 -12.108 1.00 89.31 195 VAL A CA 1
ATOM 1518 C C . VAL A 1 195 ? -2.202 -8.995 -11.809 1.00 89.31 195 VAL A C 1
ATOM 1520 O O . VAL A 1 195 ? -0.996 -8.852 -11.629 1.00 89.31 195 VAL A O 1
ATOM 1523 N N . TRP A 1 196 ? -2.765 -10.209 -11.805 1.00 92.19 196 TRP A N 1
ATOM 1524 C CA . TRP A 1 196 ? -2.025 -11.442 -11.504 1.00 92.19 196 TRP A CA 1
ATOM 1525 C C . TRP A 1 196 ? -0.759 -11.607 -12.351 1.00 92.19 196 TRP A C 1
ATOM 1527 O O . TRP A 1 196 ? 0.300 -11.912 -11.816 1.00 92.19 196 TRP A O 1
ATOM 1537 N N . SER A 1 197 ? -0.840 -11.338 -13.658 1.00 90.06 197 SER A N 1
ATOM 1538 C CA . SER A 1 197 ? 0.299 -11.453 -14.580 1.00 90.06 197 SER A CA 1
ATOM 1539 C C . SER A 1 197 ? 1.416 -10.444 -14.310 1.00 90.06 197 SER A C 1
ATOM 1541 O O . SER A 1 197 ? 2.543 -10.650 -14.742 1.00 90.06 197 SER A O 1
ATOM 1543 N N . PHE A 1 198 ? 1.119 -9.334 -13.628 1.00 89.31 198 PHE A N 1
ATOM 1544 C CA . PHE A 1 198 ? 2.143 -8.381 -13.208 1.00 89.31 198 PHE A CA 1
ATOM 1545 C C . PHE A 1 198 ? 2.928 -8.934 -12.013 1.00 89.31 198 PHE A C 1
ATOM 1547 O O . PHE A 1 198 ? 4.160 -8.932 -12.039 1.00 89.31 198 PHE A O 1
ATOM 1554 N N . TYR A 1 199 ? 2.224 -9.463 -11.009 1.00 90.50 199 TYR A N 1
ATOM 1555 C CA . TYR A 1 199 ? 2.831 -10.085 -9.828 1.00 90.50 199 TYR A CA 1
ATOM 1556 C C . TYR A 1 199 ? 3.560 -11.394 -10.151 1.00 90.50 199 TYR A C 1
ATOM 1558 O O . TYR A 1 199 ? 4.655 -11.635 -9.650 1.00 90.50 199 TYR A O 1
ATOM 1566 N N . TYR A 1 200 ? 2.967 -12.209 -11.018 1.00 91.50 200 TYR A N 1
ATOM 1567 C CA . TYR A 1 200 ? 3.451 -13.523 -11.423 1.00 91.50 200 TYR A CA 1
ATOM 1568 C C . TYR A 1 200 ? 3.525 -13.575 -12.954 1.00 91.50 200 TYR A C 1
ATOM 1570 O O . TYR A 1 200 ? 2.607 -14.101 -13.594 1.00 91.50 200 TYR A O 1
ATOM 1578 N N . PRO A 1 201 ? 4.569 -12.980 -13.563 1.00 88.00 201 PRO A N 1
ATOM 1579 C CA . PRO A 1 201 ? 4.743 -13.037 -15.008 1.00 88.00 201 PRO A CA 1
ATOM 1580 C C . PRO A 1 201 ? 4.863 -14.501 -15.463 1.00 88.00 201 PRO A C 1
ATOM 1582 O O . PRO A 1 201 ? 5.520 -15.292 -14.782 1.00 88.00 201 PRO A O 1
ATOM 1585 N N . PRO A 1 202 ? 4.224 -14.887 -16.580 1.00 84.50 202 PRO A N 1
ATOM 1586 C CA . PRO A 1 202 ? 4.347 -16.240 -17.107 1.00 84.50 202 PRO A CA 1
ATOM 1587 C C . PRO A 1 202 ? 5.800 -16.550 -17.495 1.00 84.50 202 PRO A C 1
ATOM 1589 O O . PRO A 1 202 ? 6.522 -15.690 -18.006 1.00 84.50 202 PRO A O 1
ATOM 1592 N N . ASP A 1 203 ? 6.226 -17.792 -17.250 1.00 81.75 203 ASP A N 1
ATOM 1593 C CA . ASP A 1 203 ? 7.549 -18.288 -17.633 1.00 81.75 203 ASP A CA 1
ATOM 1594 C C . ASP A 1 203 ? 7.665 -18.290 -19.168 1.00 81.75 203 ASP A C 1
ATOM 1596 O O . ASP A 1 203 ? 7.139 -19.189 -19.831 1.00 81.75 203 ASP A O 1
ATOM 1600 N N . ALA A 1 204 ? 8.388 -17.318 -19.736 1.00 71.25 204 ALA A N 1
ATOM 1601 C CA . ALA A 1 204 ? 8.560 -17.180 -21.187 1.00 71.25 204 ALA A CA 1
ATOM 1602 C C . ALA A 1 204 ? 9.041 -18.483 -21.866 1.00 71.25 204 ALA A C 1
ATOM 1604 O O . ALA A 1 204 ? 8.600 -18.813 -22.968 1.00 71.25 204 ALA A O 1
ATOM 1605 N N . ASP A 1 205 ? 9.883 -19.264 -21.181 1.00 65.06 205 ASP A N 1
ATOM 1606 C CA . ASP A 1 205 ? 10.419 -20.531 -21.690 1.00 65.06 205 ASP A CA 1
ATOM 1607 C C . ASP A 1 205 ? 9.416 -21.695 -21.622 1.00 65.06 205 ASP A C 1
ATOM 1609 O O . ASP A 1 205 ? 9.440 -22.577 -22.483 1.00 65.06 205 ASP A O 1
ATOM 1613 N N . LYS A 1 206 ? 8.504 -21.722 -20.640 1.00 61.00 206 LYS A N 1
ATOM 1614 C CA . LYS A 1 206 ? 7.510 -22.807 -20.535 1.00 61.00 206 LYS A CA 1
ATOM 1615 C C . LYS A 1 206 ? 6.369 -22.634 -21.521 1.00 61.00 206 LYS A C 1
ATOM 1617 O O . LYS A 1 206 ? 5.897 -23.636 -22.053 1.00 61.00 206 LYS A O 1
ATOM 1622 N N . ASP A 1 207 ? 5.973 -21.401 -21.817 1.00 57.06 207 ASP A N 1
ATOM 1623 C CA . ASP A 1 207 ? 4.981 -21.150 -22.862 1.00 57.06 207 ASP A CA 1
ATOM 1624 C C . ASP A 1 207 ? 5.541 -21.534 -24.239 1.00 57.06 207 ASP A C 1
ATOM 1626 O O . ASP A 1 207 ? 4.871 -22.220 -25.012 1.00 57.06 207 ASP A O 1
ATOM 1630 N N . LEU A 1 208 ? 6.816 -21.232 -24.515 1.00 58.91 208 LEU A N 1
ATOM 1631 C CA . LEU A 1 208 ? 7.492 -21.710 -25.726 1.00 58.91 208 LEU A CA 1
ATOM 1632 C C . LEU A 1 208 ? 7.536 -23.245 -25.812 1.00 58.91 208 LEU A C 1
ATOM 1634 O O . LEU A 1 208 ? 7.354 -23.791 -26.899 1.00 58.91 208 LEU A O 1
ATOM 1638 N N . MET A 1 209 ? 7.719 -23.954 -24.691 1.00 57.12 209 MET A N 1
ATOM 1639 C CA . MET A 1 209 ? 7.700 -25.423 -24.671 1.00 57.12 209 MET A CA 1
ATOM 1640 C C . MET A 1 209 ? 6.292 -26.034 -24.743 1.00 57.12 209 MET A C 1
ATOM 1642 O O . MET A 1 209 ? 6.146 -27.115 -25.307 1.00 57.12 209 MET A O 1
ATOM 1646 N N . MET A 1 210 ? 5.250 -25.366 -24.234 1.00 59.16 210 MET A N 1
ATOM 1647 C CA . MET A 1 210 ? 3.865 -25.851 -24.346 1.00 59.16 210 MET A CA 1
ATOM 1648 C C . MET A 1 210 ? 3.277 -25.670 -25.754 1.00 59.16 210 MET A C 1
ATOM 1650 O O . MET A 1 210 ? 2.408 -26.447 -26.149 1.00 59.16 210 MET A O 1
ATOM 1654 N N . PHE A 1 211 ? 3.769 -24.701 -26.536 1.00 56.44 211 PHE A N 1
ATOM 1655 C CA . PHE A 1 211 ? 3.361 -24.499 -27.936 1.00 56.44 211 PHE A CA 1
ATOM 1656 C C . PHE A 1 211 ? 4.323 -25.104 -28.967 1.00 56.44 211 PHE A C 1
ATOM 1658 O O . PHE A 1 211 ? 3.951 -25.262 -30.132 1.00 56.44 211 PHE A O 1
ATOM 1665 N N . ALA A 1 212 ? 5.528 -25.511 -28.563 1.00 57.19 212 ALA A N 1
ATOM 1666 C CA . ALA A 1 212 ? 6.386 -26.371 -29.365 1.00 57.19 212 ALA A CA 1
ATOM 1667 C C . ALA A 1 212 ? 5.878 -27.821 -29.306 1.00 57.19 212 ALA A C 1
ATOM 1669 O O . ALA A 1 212 ? 6.528 -28.707 -28.753 1.00 57.19 212 ALA A O 1
ATOM 1670 N N . ALA A 1 213 ? 4.714 -28.085 -29.910 1.00 56.97 213 ALA A N 1
ATOM 1671 C CA . ALA A 1 213 ? 4.377 -29.449 -30.300 1.00 56.97 213 ALA A CA 1
ATOM 1672 C C . ALA A 1 213 ? 5.575 -30.019 -31.086 1.00 56.97 213 ALA A C 1
ATOM 1674 O O . ALA A 1 213 ? 6.133 -29.294 -31.923 1.00 56.97 213 ALA A O 1
ATOM 1675 N N . PRO A 1 214 ? 6.010 -31.267 -30.821 1.00 65.12 214 PRO A N 1
ATOM 1676 C CA . PRO A 1 214 ? 7.104 -31.866 -31.568 1.00 65.12 214 PRO A CA 1
ATOM 1677 C C . PRO A 1 214 ? 6.769 -31.729 -33.048 1.00 65.12 214 PRO A C 1
ATOM 1679 O O . PRO A 1 214 ? 5.725 -32.214 -33.494 1.00 65.12 214 PRO A O 1
ATOM 1682 N N . ARG A 1 215 ? 7.607 -30.996 -33.796 1.00 63.44 215 ARG A N 1
ATOM 1683 C CA . ARG A 1 215 ? 7.421 -30.891 -35.243 1.00 63.44 215 ARG A CA 1
ATOM 1684 C C . ARG A 1 215 ? 7.329 -32.328 -35.756 1.00 63.44 215 ARG A C 1
ATOM 1686 O O . ARG A 1 215 ? 8.208 -33.118 -35.394 1.00 63.44 215 ARG A O 1
ATOM 1693 N N . PRO A 1 216 ? 6.288 -32.690 -36.528 1.00 72.44 216 PRO A N 1
ATOM 1694 C CA . PRO A 1 216 ? 6.242 -34.005 -37.145 1.00 72.44 216 PRO A CA 1
ATOM 1695 C C . PRO A 1 216 ? 7.580 -34.215 -37.845 1.00 72.44 216 PRO A C 1
ATOM 1697 O O . PRO A 1 216 ? 8.074 -33.291 -38.500 1.00 72.44 216 PRO A O 1
ATOM 1700 N N . ALA A 1 217 ? 8.197 -35.376 -37.608 1.00 73.06 217 ALA A N 1
ATOM 1701 C CA . ALA A 1 217 ? 9.467 -35.722 -38.222 1.00 73.06 217 ALA A CA 1
ATOM 1702 C C . ALA A 1 217 ? 9.366 -35.390 -39.713 1.00 73.06 217 ALA A C 1
ATOM 1704 O O . ALA A 1 217 ? 8.454 -35.869 -40.391 1.00 73.06 217 ALA A O 1
ATOM 1705 N N . MET A 1 218 ? 10.229 -34.487 -40.185 1.00 71.12 218 MET A N 1
ATOM 1706 C CA . MET A 1 218 ? 10.298 -34.184 -41.608 1.00 71.12 218 MET A CA 1
ATOM 1707 C C . MET A 1 218 ? 10.578 -35.515 -42.310 1.00 71.12 218 MET A C 1
ATOM 1709 O O . MET A 1 218 ? 11.538 -36.179 -41.914 1.00 71.12 218 MET A O 1
ATOM 1713 N N . PRO A 1 219 ? 9.744 -35.940 -43.276 1.00 75.94 219 PRO A N 1
ATOM 1714 C CA . PRO A 1 219 ? 10.039 -37.135 -44.043 1.00 75.94 219 PRO A CA 1
ATOM 1715 C C . PRO A 1 219 ? 11.431 -36.977 -44.644 1.00 75.94 219 PRO A C 1
ATOM 1717 O O . PRO A 1 219 ? 11.747 -35.902 -45.166 1.00 75.94 219 PRO A O 1
ATOM 1720 N N . ASP A 1 220 ? 12.249 -38.022 -44.515 1.00 77.31 220 ASP A N 1
ATOM 1721 C CA . ASP A 1 220 ? 13.602 -38.056 -45.056 1.00 77.31 220 ASP A CA 1
ATOM 1722 C C . ASP A 1 220 ? 13.557 -37.573 -46.506 1.00 77.31 220 ASP A C 1
ATOM 1724 O O . ASP A 1 220 ? 12.913 -38.181 -47.368 1.00 77.31 220 ASP A O 1
ATOM 1728 N N . LEU A 1 221 ? 14.184 -36.422 -46.762 1.00 74.75 221 LEU A N 1
ATOM 1729 C CA . LEU A 1 221 ? 14.311 -35.930 -48.122 1.00 74.75 221 LEU A CA 1
ATOM 1730 C C . LEU A 1 221 ? 15.109 -36.984 -48.894 1.00 74.75 221 LEU A C 1
ATOM 1732 O O . LEU A 1 221 ? 16.163 -37.403 -48.406 1.00 74.75 221 LEU A O 1
ATOM 1736 N N . PRO A 1 222 ? 14.625 -37.431 -50.067 1.00 72.50 222 PRO A N 1
ATOM 1737 C CA . PRO A 1 222 ? 15.331 -38.422 -50.857 1.00 72.50 222 PRO A CA 1
ATOM 1738 C C . PRO A 1 222 ? 16.747 -37.910 -51.097 1.00 72.50 222 PRO A C 1
ATOM 1740 O O . PRO A 1 222 ? 16.936 -36.796 -51.593 1.00 72.50 222 PRO A O 1
ATOM 1743 N N . SER A 1 223 ? 17.731 -38.714 -50.689 1.00 73.12 223 SER A N 1
ATOM 1744 C CA . SER A 1 223 ? 19.137 -38.444 -50.947 1.00 73.12 223 SER A CA 1
ATOM 1745 C C . SER A 1 223 ? 19.282 -38.188 -52.440 1.00 73.12 223 SER A C 1
ATOM 1747 O O . SER A 1 223 ? 19.034 -39.094 -53.239 1.00 73.12 223 SER A O 1
ATOM 1749 N N . GLN A 1 224 ? 19.625 -36.960 -52.826 1.00 65.56 224 GLN A N 1
ATOM 1750 C CA . GLN A 1 224 ? 19.994 -36.694 -54.206 1.00 65.56 224 GLN A CA 1
ATOM 1751 C C . GLN A 1 224 ? 21.250 -37.517 -54.484 1.00 65.56 224 GLN A C 1
ATOM 1753 O O . GLN A 1 224 ? 22.320 -37.237 -53.944 1.00 65.56 224 GLN A O 1
ATOM 1758 N N . GLY A 1 225 ? 21.069 -38.605 -55.231 1.00 69.62 225 GLY A N 1
ATOM 1759 C CA . GLY A 1 225 ? 22.164 -39.391 -55.762 1.00 69.62 225 GLY A CA 1
ATOM 1760 C C . GLY A 1 225 ? 22.974 -38.495 -56.686 1.00 69.62 225 GLY A C 1
ATOM 1761 O O . GLY A 1 225 ? 22.421 -37.901 -57.610 1.00 69.62 225 GLY A O 1
ATOM 1762 N N . ASN A 1 226 ? 24.261 -38.362 -56.386 1.00 63.09 226 ASN A N 1
ATOM 1763 C CA . ASN A 1 226 ? 25.229 -37.856 -57.343 1.00 63.09 226 ASN A CA 1
ATOM 1764 C C . ASN A 1 226 ? 25.495 -38.982 -58.345 1.00 63.09 226 ASN A C 1
ATOM 1766 O O . ASN A 1 226 ? 26.200 -39.934 -58.000 1.00 63.09 226 ASN A O 1
ATOM 1770 N N . ASP A 1 227 ? 24.913 -38.854 -59.534 1.00 65.19 227 ASP A N 1
ATOM 1771 C CA . ASP A 1 227 ? 25.411 -39.497 -60.753 1.00 65.19 227 ASP A CA 1
ATOM 1772 C C . ASP A 1 227 ? 26.500 -38.621 -61.395 1.00 65.19 227 ASP A C 1
ATOM 1774 O O . ASP A 1 227 ? 26.343 -37.373 -61.390 1.00 65.19 227 ASP A O 1
#